Protein AF-0000000071174950 (afdb_homodimer)

Foldseek 3Di:
DPPPPPPPPPPPPPPPPPPPPPPPPCPVPVVVVQPQFHWDWDDQPDPVNVVVVVVCQVVVCVVVVHPDGDDDPGRDTDTDGDDDFDKDWDWDWDADPVRDIWIKIWIWTDDVSRDPDIDTDDIGIDPPRPD/DDPPPPPPPPPPPPPPPPPPPPPPPCPVVVVVVQPAFHWDWDDQPDPVNVVVVVVCQVVVCVVVVHPDGDDDPGRDTDTDGDDDFDKDWDWDWDADPVRAIWIKIWIWTDDVSRDPDIDTDDIGIDPPRPD

Secondary structure (DSSP, 8-state):
-----------------------------------TTSEEE--TT-HHHHHHHHHTHHHHHHHHT-SSPPEEEEEEEEEEEEEEEEEEEEEEEEE-TTS-EEEEEEEEEE-TTT-SS-EEEEEEE------/-----------------------------------TTSEEE--TT-HHHHHHHHHTHHHHHHHHT-SSPPEEEEEEEEEEEEEEEEEEEEEEEEE-TTS-EEEEEEEEEE-TTT-SS-EEEEEEE------

Organism: Bemisia tabaci (NCBI:txid7038)

InterPro domains:
  IPR000010 Cystatin domain [PF00031] (37-109)
  IPR000010 Cystatin domain [SM00043] (34-126)
  IPR000010 Cystatin domain [cd00042] (37-125)
  IPR018073 Proteinase inhibitor I25, cystatin, conserved site [PS00287] (80-93)
  IPR046350 Cystatin superfamily [SSF54403] (33-127)

Sequence (262 aa):
MFLAKTTIFALVVATVLVEGSPVNSDYAETTTQFLPGGLKPVDTNDARVQELAKFSLSELKSSLGTSENPQMVKVTKAYKQVVAGTMYHITYEVSIPNGAKKSCTVKVWEQPWISQVPKVTEVTCDDTPSSMFLAKTTIFALVVATVLVEGSPVNSDYAETTTQFLPGGLKPVDTNDARVQELAKFSLSELKSSLGTSENPQMVKVTKAYKQVVAGTMYHITYEVSIPNGAKKSCTVKVWEQPWISQVPKVTEVTCDDTPSS

Solvent-accessible surface area (backbone atoms only — not comparable to full-atom values): 15837 Å² total; per-residue (Å²): 138,83,81,76,78,78,78,77,77,80,79,80,76,76,77,76,76,75,73,73,67,75,77,72,71,70,70,64,71,74,67,70,73,63,52,83,52,36,75,37,80,43,65,49,79,35,69,66,54,46,51,51,55,60,62,43,31,59,59,48,14,63,72,72,64,50,93,56,68,45,41,80,72,45,60,75,41,31,30,39,22,49,42,61,38,40,35,35,42,38,28,30,36,29,35,37,93,89,66,51,74,41,49,31,37,37,32,37,38,36,34,73,94,74,37,86,69,66,40,78,78,45,78,48,66,61,79,72,71,81,125,140,84,80,75,79,80,78,81,80,79,80,78,78,78,77,78,77,75,74,73,67,75,75,72,72,71,71,64,72,74,66,71,74,62,50,83,55,37,75,37,81,44,63,50,77,36,69,65,54,47,50,52,54,60,63,43,30,60,60,50,14,63,73,72,64,49,94,58,68,47,40,81,73,46,60,76,42,31,28,39,22,49,43,61,40,40,36,34,42,38,29,28,35,28,34,38,95,88,66,50,73,39,49,33,39,38,32,38,40,36,33,73,93,72,38,85,67,66,40,79,78,46,78,48,65,60,80,72,72,80,125

pLDDT: mean 79.71, std 23.42, range [33.16, 98.75]

Nearest PDB structures (foldseek):
  5kux-assembly1_A  TM=7.031E-01  e=2.206E-04  synthetic construct
  6fk0-assembly1_B  TM=5.825E-01  e=1.488E-04  Homo sapiens
  3sva-assembly1_A  TM=6.414E-01  e=4.853E-04  Homo sapiens
  2oct-assembly1_A  TM=7.679E-01  e=2.098E-03  Homo sapiens
  3s67-assembly1_A-2  TM=6.172E-01  e=6.079E-04  Homo sapiens

Radius of gyration: 38.23 Å; Cα contacts (8 Å, |Δi|>4): 420; chains: 2; bounding box: 53×198×63 Å

Structure (mmCIF, N/CA/C/O backbone):
data_AF-0000000071174950-model_v1
#
loop_
_entity.id
_entity.type
_entity.pdbx_description
1 polymer 'Cystatin domain-containing protein'
#
loop_
_atom_site.group_PDB
_atom_site.id
_atom_site.type_symbol
_atom_site.label_atom_id
_atom_site.label_alt_id
_atom_site.label_comp_id
_atom_site.label_asym_id
_atom_site.label_entity_id
_atom_site.label_seq_id
_atom_site.pdbx_PDB_ins_code
_atom_site.Cartn_x
_atom_site.Cartn_y
_atom_site.Cartn_z
_atom_site.occupancy
_atom_site.B_iso_or_equiv
_atom_site.auth_seq_id
_atom_site.auth_comp_id
_atom_site.auth_asym_id
_atom_site.auth_atom_id
_atom_site.pdbx_PDB_model_num
ATOM 1 N N . MET A 1 1 ? -26.75 -100.938 26.406 1 33.16 1 MET A N 1
ATOM 2 C CA . MET A 1 1 ? -27.156 -100.25 25.203 1 33.16 1 MET A CA 1
ATOM 3 C C . MET A 1 1 ? -27.547 -98.812 25.516 1 33.16 1 MET A C 1
ATOM 5 O O . MET A 1 1 ? -28.688 -98.5 25.891 1 33.16 1 MET A O 1
ATOM 9 N N . PHE A 1 2 ? -26.672 -98 26.375 1 40.59 2 PHE A N 1
ATOM 10 C CA . PHE A 1 2 ? -26.766 -96.75 27.031 1 40.59 2 PHE A CA 1
ATOM 11 C C . PHE A 1 2 ? -26.953 -95.625 26 1 40.59 2 PHE A C 1
ATOM 13 O O . PHE A 1 2 ? -26.172 -95.5 25.047 1 40.59 2 PHE A O 1
ATOM 20 N N . LEU A 1 3 ? -28.234 -95.125 25.734 1 38.81 3 LEU A N 1
ATOM 21 C CA . LEU A 1 3 ? -28.797 -94.125 24.875 1 38.81 3 LEU A CA 1
ATOM 22 C C . LEU A 1 3 ? -28.172 -92.75 25.203 1 38.81 3 LEU A C 1
ATOM 24 O O . LEU A 1 3 ? -28.328 -92.25 26.312 1 38.81 3 LEU A O 1
ATOM 28 N N . ALA A 1 4 ? -26.906 -92.562 24.797 1 40.84 4 ALA A N 1
ATOM 29 C CA . ALA A 1 4 ? -26.172 -91.312 24.938 1 40.84 4 ALA A CA 1
ATOM 30 C C . ALA A 1 4 ? -26.906 -90.188 24.25 1 40.84 4 ALA A C 1
ATOM 32 O O . ALA A 1 4 ? -27.188 -90.25 23.047 1 40.84 4 ALA A O 1
ATOM 33 N N . LYS A 1 5 ? -27.984 -89.625 24.953 1 50.84 5 LYS A N 1
ATOM 34 C CA . LYS A 1 5 ? -28.688 -88.438 24.469 1 50.84 5 LYS A CA 1
ATOM 35 C C . LYS A 1 5 ? -27.719 -87.312 24.109 1 50.84 5 LYS A C 1
ATOM 37 O O . LYS A 1 5 ? -26.922 -86.875 24.953 1 50.84 5 LYS A O 1
ATOM 42 N N . THR A 1 6 ? -27.234 -87.25 22.828 1 44.16 6 THR A N 1
ATOM 43 C CA . THR A 1 6 ? -26.391 -86.188 22.25 1 44.16 6 THR A CA 1
ATOM 44 C C . THR A 1 6 ? -27.031 -84.812 22.375 1 44.16 6 THR A C 1
ATOM 46 O O . THR A 1 6 ? -28.125 -84.625 21.859 1 44.16 6 THR A O 1
ATOM 49 N N . THR A 1 7 ? -26.984 -84.188 23.578 1 44.81 7 THR A N 1
ATOM 50 C CA . THR A 1 7 ? -27.484 -82.812 23.766 1 44.81 7 THR A CA 1
ATOM 51 C C . THR A 1 7 ? -26.844 -81.875 22.781 1 44.81 7 THR A C 1
ATOM 53 O O . THR A 1 7 ? -25.609 -81.812 22.688 1 44.81 7 THR A O 1
ATOM 56 N N . ILE A 1 8 ? -27.453 -81.625 21.609 1 45.78 8 ILE A N 1
ATOM 57 C CA . ILE A 1 8 ? -27.094 -80.688 20.531 1 45.78 8 ILE A CA 1
ATOM 58 C C . ILE A 1 8 ? -27.016 -79.312 21.078 1 45.78 8 ILE A C 1
ATOM 60 O O . ILE A 1 8 ? -27.984 -78.812 21.656 1 45.78 8 ILE A O 1
ATOM 64 N N . PHE A 1 9 ? -25.828 -78.875 21.625 1 45.97 9 PHE A N 1
ATOM 65 C CA . PHE A 1 9 ? -25.609 -77.5 22.078 1 45.97 9 PHE A CA 1
ATOM 66 C C . PHE A 1 9 ? -25.75 -76.5 20.938 1 45.97 9 PHE A C 1
ATOM 68 O O . PHE A 1 9 ? -25.047 -76.625 19.922 1 45.97 9 PHE A O 1
ATOM 75 N N . ALA A 1 10 ? -27 -76 20.734 1 45.78 10 ALA A N 1
ATOM 76 C CA . ALA A 1 10 ? -27.328 -74.938 19.781 1 45.78 10 ALA A CA 1
ATOM 77 C C . ALA A 1 10 ? -26.453 -73.688 20.031 1 45.78 10 ALA A C 1
ATOM 79 O O . ALA A 1 10 ? -26.453 -73.125 21.141 1 45.78 10 ALA A O 1
ATOM 80 N N . LEU A 1 11 ? -25.266 -73.625 19.281 1 40.12 11 LEU A N 1
ATOM 81 C CA . LEU A 1 11 ? -24.359 -72.438 19.266 1 40.12 11 LEU A CA 1
ATOM 82 C C . LEU A 1 11 ? -25.094 -71.188 18.906 1 40.12 11 LEU A C 1
ATOM 84 O O . LEU A 1 11 ? -25.781 -71.125 17.875 1 40.12 11 LEU A O 1
ATOM 88 N N . VAL A 1 12 ? -25.359 -70.312 19.938 1 45.94 12 VAL A N 1
ATOM 89 C CA . VAL A 1 12 ? -25.938 -69 19.984 1 45.94 12 VAL A CA 1
ATOM 90 C C . VAL A 1 12 ? -25.078 -68 19.156 1 45.94 12 VAL A C 1
ATOM 92 O O . VAL A 1 12 ? -23.953 -67.688 19.531 1 45.94 12 VAL A O 1
ATOM 95 N N . VAL A 1 13 ? -24.969 -68.125 17.766 1 43.72 13 VAL A N 1
ATOM 96 C CA . VAL A 1 13 ? -24.203 -67.125 17.047 1 43.72 13 VAL A CA 1
ATOM 97 C C . VAL A 1 13 ? -24.859 -65.75 17.172 1 43.72 13 VAL A C 1
ATOM 99 O O . VAL A 1 13 ? -25.969 -65.562 16.656 1 43.72 13 VAL A O 1
ATOM 102 N N . ALA A 1 14 ? -24.703 -65.062 18.328 1 41.78 14 ALA A N 1
ATOM 103 C CA . ALA A 1 14 ? -25.172 -63.719 18.484 1 41.78 14 ALA A CA 1
ATOM 104 C C . ALA A 1 14 ? -24.609 -62.812 17.391 1 41.78 14 ALA A C 1
ATOM 106 O O . ALA A 1 14 ? -23.391 -62.688 17.234 1 41.78 14 ALA A O 1
ATOM 107 N N . THR A 1 15 ? -25.328 -62.688 16.203 1 44.81 15 THR A N 1
ATOM 108 C CA . THR A 1 15 ? -25.047 -61.719 15.164 1 44.81 15 THR A CA 1
ATOM 109 C C . THR A 1 15 ? -24.922 -60.312 15.758 1 44.81 15 THR A C 1
ATOM 111 O O . THR A 1 15 ? -25.859 -59.812 16.406 1 44.81 15 THR A O 1
ATOM 114 N N . VAL A 1 16 ? -23.734 -59.906 16.297 1 45.72 16 VAL A N 1
ATOM 115 C CA . VAL A 1 16 ? -23.453 -58.531 16.656 1 45.72 16 VAL A CA 1
ATOM 116 C C . VAL A 1 16 ? -23.75 -57.625 15.469 1 45.72 16 VAL A C 1
ATOM 118 O O . VAL A 1 16 ? -23.141 -57.75 14.406 1 45.72 16 VAL A O 1
ATOM 121 N N . LEU A 1 17 ? -25.047 -57.25 15.234 1 41.22 17 LEU A N 1
ATOM 122 C CA . LEU A 1 17 ? -25.359 -56.156 14.305 1 41.22 17 LEU A CA 1
ATOM 123 C C . LEU A 1 17 ? -24.516 -54.938 14.602 1 41.22 17 LEU A C 1
ATOM 125 O O . LEU A 1 17 ? -24.625 -54.344 15.68 1 41.22 17 LEU A O 1
ATOM 129 N N . VAL A 1 18 ? -23.25 -54.875 14.164 1 45.22 18 VAL A N 1
ATOM 130 C CA . VAL A 1 18 ? -22.516 -53.625 14.148 1 45.22 18 VAL A CA 1
ATOM 131 C C . VAL A 1 18 ? -23.312 -52.562 13.383 1 45.22 18 VAL A C 1
ATOM 133 O O . VAL A 1 18 ? -23.516 -52.688 12.172 1 45.22 18 VAL A O 1
ATOM 136 N N . GLU A 1 19 ? -24.391 -52 14 1 44.91 19 GLU A N 1
ATOM 137 C CA . GLU A 1 19 ? -24.953 -50.781 13.414 1 44.91 19 GLU A CA 1
ATOM 138 C C . GLU A 1 19 ? -23.859 -49.781 13.062 1 44.91 19 GLU A C 1
ATOM 140 O O . GLU A 1 19 ? -23.094 -49.344 13.93 1 44.91 19 GLU A O 1
ATOM 145 N N . GLY A 1 20 ? -23.203 -49.938 11.891 1 42.75 20 GLY A N 1
ATOM 146 C CA . GLY A 1 20 ? -22.438 -48.812 11.391 1 42.75 20 GLY A CA 1
ATOM 147 C C . GLY A 1 20 ? -23.203 -47.5 11.43 1 42.75 20 GLY A C 1
ATOM 148 O O . GLY A 1 20 ? -24.219 -47.344 10.766 1 42.75 20 GLY A O 1
ATOM 149 N N . SER A 1 21 ? -23.281 -46.875 12.602 1 46.38 21 SER A N 1
ATOM 150 C CA . SER A 1 21 ? -23.766 -45.5 12.555 1 46.38 21 SER A CA 1
ATOM 151 C C . SER A 1 21 ? -23.172 -44.75 11.367 1 46.38 21 SER A C 1
ATOM 153 O O . SER A 1 21 ? -21.984 -44.906 11.07 1 46.38 21 SER A O 1
ATOM 155 N N . PRO A 1 22 ? -24.031 -44.406 10.422 1 49.34 22 PRO A N 1
ATOM 156 C CA . PRO A 1 22 ? -23.453 -43.5 9.414 1 49.34 22 PRO A CA 1
ATOM 157 C C . PRO A 1 22 ? -22.594 -42.406 10.016 1 49.34 22 PRO A C 1
ATOM 159 O O . PRO A 1 22 ? -22.984 -41.812 11.023 1 49.34 22 PRO A O 1
ATOM 162 N N . VAL A 1 23 ? -21.281 -42.594 10.125 1 45.19 23 VAL A N 1
ATOM 163 C CA . VAL A 1 23 ? -20.438 -41.438 10.32 1 45.19 23 VAL A CA 1
ATOM 164 C C . VAL A 1 23 ? -20.922 -40.281 9.43 1 45.19 23 VAL A C 1
ATOM 166 O O . VAL A 1 23 ? -20.938 -40.406 8.203 1 45.19 23 VAL A O 1
ATOM 169 N N . ASN A 1 24 ? -22.078 -39.656 9.742 1 43.34 24 ASN A N 1
ATOM 170 C CA . ASN A 1 24 ? -22.266 -38.344 9.133 1 43.34 24 ASN A CA 1
ATOM 171 C C . ASN A 1 24 ? -20.969 -37.531 9.148 1 43.34 24 ASN A C 1
ATOM 173 O O . ASN A 1 24 ? -20.484 -37.156 10.211 1 43.34 24 ASN A O 1
ATOM 177 N N . SER A 1 25 ? -19.969 -37.938 8.43 1 38.44 25 SER A N 1
ATOM 178 C CA . SER A 1 25 ? -18.906 -36.969 8.219 1 38.44 25 SER A CA 1
ATOM 179 C C . SER A 1 25 ? -19.469 -35.562 7.906 1 38.44 25 SER A C 1
ATOM 181 O O . SER A 1 25 ? -20.031 -35.344 6.828 1 38.44 25 SER A O 1
ATOM 183 N N . ASP A 1 26 ? -20.141 -35.031 8.875 1 41 26 ASP A N 1
ATOM 184 C CA . ASP A 1 26 ? -20.266 -33.562 8.703 1 41 26 ASP A CA 1
ATOM 185 C C . ASP A 1 26 ? -18.969 -32.969 8.195 1 41 26 ASP A C 1
ATOM 187 O O . ASP A 1 26 ? -18.047 -32.719 8.977 1 41 26 ASP A O 1
ATOM 191 N N . TYR A 1 27 ? -18.391 -33.469 7.102 1 40.12 27 TYR A N 1
ATOM 192 C CA . TYR A 1 27 ? -17.453 -32.562 6.445 1 40.12 27 TYR A CA 1
ATOM 193 C C . TYR A 1 27 ? -17.922 -31.125 6.539 1 40.12 27 TYR A C 1
ATOM 195 O O . TYR A 1 27 ? -18.797 -30.703 5.773 1 40.12 27 TYR A O 1
ATOM 203 N N . ALA A 1 28 ? -18.141 -30.688 7.734 1 38.56 28 ALA A N 1
ATOM 204 C CA . ALA A 1 28 ? -18.297 -29.234 7.875 1 38.56 28 ALA A CA 1
ATOM 205 C C . ALA A 1 28 ? -17.359 -28.5 6.93 1 38.56 28 ALA A C 1
ATOM 207 O O . ALA A 1 28 ? -16.125 -28.672 6.992 1 38.56 28 ALA A O 1
ATOM 208 N N . GLU A 1 29 ? -17.688 -28.312 5.668 1 40.62 29 GLU A N 1
ATOM 209 C CA . GLU A 1 29 ? -16.984 -27.266 4.941 1 40.62 29 GLU A CA 1
ATOM 210 C C . GLU A 1 29 ? -16.609 -26.109 5.863 1 40.62 29 GLU A C 1
ATOM 212 O O . GLU A 1 29 ? -17.484 -25.484 6.465 1 40.62 29 GLU A O 1
ATOM 217 N N . THR A 1 30 ? -15.711 -26.266 6.797 1 39.94 30 THR A N 1
ATOM 218 C CA . THR A 1 30 ? -15.141 -25.078 7.438 1 39.94 30 THR A CA 1
ATOM 219 C C . THR A 1 30 ? -15.242 -23.875 6.52 1 39.94 30 THR A C 1
ATOM 221 O O . THR A 1 30 ? -14.57 -23.812 5.488 1 39.94 30 THR A O 1
ATOM 224 N N . THR A 1 31 ? -16.406 -23.438 6.121 1 42.69 31 THR A N 1
ATOM 225 C CA . THR A 1 31 ? -16.562 -22.125 5.512 1 42.69 31 THR A CA 1
ATOM 226 C C . THR A 1 31 ? -15.609 -21.109 6.152 1 42.69 31 THR A C 1
ATOM 228 O O . THR A 1 31 ? -15.789 -20.734 7.309 1 42.69 31 THR A O 1
ATOM 231 N N . THR A 1 32 ? -14.32 -21.406 6.184 1 47.97 32 THR A N 1
ATOM 232 C CA . THR A 1 32 ? -13.469 -20.297 6.617 1 47.97 32 THR A CA 1
ATOM 233 C C . THR A 1 32 ? -14.086 -18.953 6.258 1 47.97 32 THR A C 1
ATOM 235 O O . THR A 1 32 ? -14.312 -18.672 5.082 1 47.97 32 THR A O 1
ATOM 238 N N . GLN A 1 33 ? -15.07 -18.578 6.949 1 50.66 33 GLN A N 1
ATOM 239 C CA . GLN A 1 33 ? -15.688 -17.266 6.84 1 50.66 33 GLN A CA 1
ATOM 240 C C . GLN A 1 33 ? -14.641 -16.188 6.578 1 50.66 33 GLN A C 1
ATOM 242 O O . GLN A 1 33 ? -13.82 -15.891 7.441 1 50.66 33 GLN A O 1
ATOM 247 N N . PHE A 1 34 ? -14.195 -16.266 5.312 1 57.66 34 PHE A N 1
ATOM 248 C CA . PHE A 1 34 ? -13.25 -15.219 4.957 1 57.66 34 PHE A CA 1
ATOM 249 C C . PHE A 1 34 ? -13.859 -13.844 5.18 1 57.66 34 PHE A C 1
ATOM 251 O O . PHE A 1 34 ? -15.008 -13.602 4.809 1 57.66 34 PHE A O 1
ATOM 258 N N . LEU A 1 35 ? -13.531 -13.289 6.301 1 61.34 35 LEU A N 1
ATOM 259 C CA . LEU A 1 35 ? -13.93 -11.906 6.535 1 61.34 35 LEU A CA 1
ATOM 260 C C . LEU A 1 35 ? -13.773 -11.078 5.266 1 61.34 35 LEU A C 1
ATOM 262 O O . LEU A 1 35 ? -12.852 -11.305 4.477 1 61.34 35 LEU A O 1
ATOM 266 N N . PRO A 1 36 ? -14.836 -10.352 4.938 1 64.31 36 PRO A N 1
ATOM 267 C CA . PRO A 1 36 ? -14.641 -9.414 3.826 1 64.31 36 PRO A CA 1
ATOM 268 C C . PRO A 1 36 ? -13.328 -8.633 3.932 1 64.31 36 PRO A C 1
ATOM 270 O O . PRO A 1 36 ? -12.969 -8.18 5.02 1 64.31 36 PRO A O 1
ATOM 273 N N . GLY A 1 37 ? -12.508 -8.867 2.9 1 72.31 37 GLY A N 1
ATOM 274 C CA . GLY A 1 37 ? -11.219 -8.195 2.859 1 72.31 37 GLY A CA 1
ATOM 275 C C . GLY A 1 37 ? -10.062 -9.094 3.264 1 72.31 37 GLY A C 1
ATOM 276 O O . GLY A 1 37 ? -8.906 -8.68 3.23 1 72.31 37 GLY A O 1
ATOM 277 N N . GLY A 1 38 ? -10.492 -10.266 3.787 1 82.19 38 GLY A N 1
ATOM 278 C CA . GLY A 1 38 ? -9.43 -11.203 4.133 1 82.19 38 GLY A CA 1
ATOM 279 C C . GLY A 1 38 ? -8.797 -11.859 2.922 1 82.19 38 GLY A C 1
ATOM 280 O O . GLY A 1 38 ? -9.273 -11.688 1.797 1 82.19 38 GLY A O 1
ATOM 281 N N . LEU A 1 39 ? -7.668 -12.492 3.162 1 90.62 39 LEU A N 1
ATOM 282 C CA . LEU A 1 39 ? -6.973 -13.234 2.117 1 90.62 39 LEU A CA 1
ATOM 283 C C . LEU A 1 39 ? -7.719 -14.523 1.779 1 90.62 39 LEU A C 1
ATOM 285 O O . LEU A 1 39 ? -8.086 -15.289 2.676 1 90.62 39 LEU A O 1
ATOM 289 N N . LYS A 1 40 ? -8.055 -14.719 0.597 1 94.12 40 LYS A N 1
ATOM 290 C CA . LYS A 1 40 ? -8.664 -15.953 0.1 1 94.12 40 LYS A CA 1
ATOM 291 C C . LYS A 1 40 ? -7.727 -16.688 -0.852 1 94.12 40 LYS A C 1
ATOM 293 O O . LYS A 1 40 ? -7.277 -16.109 -1.849 1 94.12 40 LYS A O 1
ATOM 298 N N . PRO A 1 41 ? -7.453 -17.938 -0.586 1 96.38 41 PRO A N 1
ATOM 299 C CA . PRO A 1 41 ? -6.578 -18.688 -1.497 1 96.38 41 PRO A CA 1
ATOM 300 C C . PRO A 1 41 ? -7.168 -18.828 -2.898 1 96.38 41 PRO A C 1
ATOM 302 O O . PRO A 1 41 ? -8.383 -19 -3.047 1 96.38 41 PRO A O 1
ATOM 305 N N . VAL A 1 42 ? -6.324 -18.703 -3.848 1 97.31 42 VAL A N 1
ATOM 306 C CA . VAL A 1 42 ? -6.707 -18.906 -5.242 1 97.31 42 VAL A CA 1
ATOM 307 C C . VAL A 1 42 ? -5.762 -19.906 -5.895 1 97.31 42 VAL A C 1
ATOM 309 O O . VAL A 1 42 ? -4.613 -20.062 -5.469 1 97.31 42 VAL A O 1
ATOM 312 N N . ASP A 1 43 ? -6.305 -20.562 -6.844 1 98.25 43 ASP A N 1
ATOM 313 C CA . ASP A 1 43 ? -5.523 -21.578 -7.551 1 98.25 43 ASP A CA 1
ATOM 314 C C . ASP A 1 43 ? -4.289 -20.953 -8.203 1 98.25 43 ASP A C 1
ATOM 316 O O . ASP A 1 43 ? -4.391 -19.938 -8.898 1 98.25 43 ASP A O 1
ATOM 320 N N . THR A 1 44 ? -3.164 -21.578 -8.039 1 98.5 44 THR A N 1
ATOM 321 C CA . THR A 1 44 ? -1.903 -21.078 -8.586 1 98.5 44 THR A CA 1
ATOM 322 C C . THR A 1 44 ? -1.896 -21.188 -10.109 1 98.5 44 THR A C 1
ATOM 324 O O . THR A 1 44 ? -1.106 -20.516 -10.773 1 98.5 44 THR A O 1
ATOM 327 N N . ASN A 1 45 ? -2.77 -21.969 -10.625 1 97.88 45 ASN A N 1
ATOM 328 C CA . ASN A 1 45 ? -2.84 -22.156 -12.07 1 97.88 45 ASN A CA 1
ATOM 329 C C . ASN A 1 45 ? -3.934 -21.281 -12.695 1 97.88 45 ASN A C 1
ATOM 331 O O . ASN A 1 45 ? -4.18 -21.359 -13.898 1 97.88 45 ASN A O 1
ATOM 335 N N . ASP A 1 46 ? -4.547 -20.547 -11.867 1 98.06 46 ASP A N 1
ATOM 336 C CA . ASP A 1 46 ? -5.551 -19.625 -12.375 1 98.06 46 ASP A CA 1
ATOM 337 C C . ASP A 1 46 ? -4.953 -18.703 -13.438 1 98.06 46 ASP A C 1
ATOM 339 O O . ASP A 1 46 ? -3.844 -18.188 -13.273 1 98.06 46 ASP A O 1
ATOM 343 N N . ALA A 1 47 ? -5.727 -18.484 -14.531 1 98.25 47 ALA A N 1
ATOM 344 C CA . ALA A 1 47 ? -5.219 -17.734 -15.68 1 98.25 47 ALA A CA 1
ATOM 345 C C . ALA A 1 47 ? -4.816 -16.312 -15.281 1 98.25 47 ALA A C 1
ATOM 347 O O . ALA A 1 47 ? -3.777 -15.812 -15.711 1 98.25 47 ALA A O 1
ATOM 348 N N . ARG A 1 48 ? -5.605 -15.68 -14.5 1 98.06 48 ARG A N 1
ATOM 349 C CA . ARG A 1 48 ? -5.312 -14.305 -14.117 1 98.06 48 ARG A CA 1
ATOM 350 C C . ARG A 1 48 ? -4.094 -14.25 -13.203 1 98.06 48 ARG A C 1
ATOM 352 O O . ARG A 1 48 ? -3.258 -13.352 -13.328 1 98.06 48 ARG A O 1
ATOM 359 N N . VAL A 1 49 ? -3.998 -15.172 -12.281 1 98.62 49 VAL A N 1
ATOM 360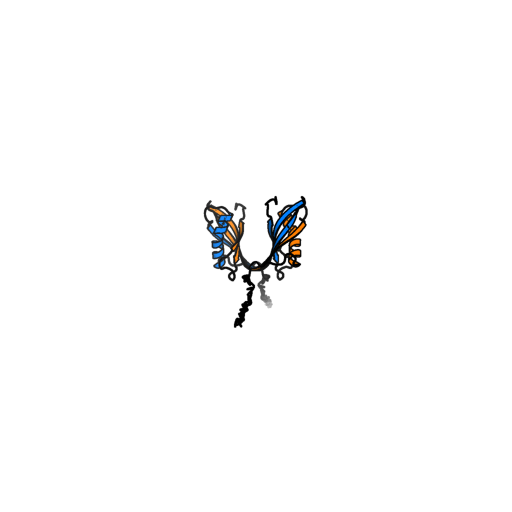 C CA . VAL A 1 49 ? -2.838 -15.266 -11.398 1 98.62 49 VAL A CA 1
ATOM 361 C C . VAL A 1 49 ? -1.566 -15.406 -12.234 1 98.62 49 VAL A C 1
ATOM 363 O O . VAL A 1 49 ? -0.578 -14.711 -12 1 98.62 49 VAL A O 1
ATOM 366 N N . GLN A 1 50 ? -1.641 -16.297 -13.211 1 98.69 50 GLN A N 1
ATOM 367 C CA . GLN A 1 50 ? -0.487 -16.516 -14.078 1 98.69 50 GLN A CA 1
ATOM 368 C C . GLN A 1 50 ? -0.132 -15.258 -14.852 1 98.69 50 GLN A C 1
ATOM 370 O O . GLN A 1 50 ? 1.044 -14.906 -14.977 1 98.69 50 GLN A O 1
ATOM 375 N N . GLU A 1 51 ? -1.123 -14.547 -15.352 1 98.38 51 GLU A N 1
ATOM 376 C CA . GLU A 1 51 ? -0.917 -13.297 -16.078 1 98.38 51 GLU A CA 1
ATOM 377 C C . GLU A 1 51 ? -0.265 -12.242 -15.195 1 98.38 51 GLU A C 1
ATOM 379 O O . GLU A 1 51 ? 0.692 -11.578 -15.609 1 98.38 51 GLU A O 1
ATOM 384 N N . LEU A 1 52 ? -0.769 -12.086 -14 1 98.56 52 LEU A N 1
ATOM 385 C CA . LEU A 1 52 ? -0.261 -11.078 -13.078 1 98.56 52 LEU A CA 1
ATOM 386 C C . LEU A 1 52 ? 1.151 -11.422 -12.625 1 98.56 52 LEU A C 1
ATOM 388 O O . LEU A 1 52 ? 1.98 -10.531 -12.43 1 98.56 52 LEU A O 1
ATOM 392 N N . ALA A 1 53 ? 1.414 -12.695 -12.422 1 98.62 53 ALA A N 1
ATOM 393 C CA . ALA A 1 53 ? 2.766 -13.141 -12.086 1 98.62 53 ALA A CA 1
ATOM 394 C C . ALA A 1 53 ? 3.762 -12.734 -13.164 1 98.62 53 ALA A C 1
ATOM 396 O O . ALA A 1 53 ? 4.801 -12.141 -12.867 1 98.62 53 ALA A O 1
ATOM 397 N N . LYS A 1 54 ? 3.395 -12.969 -14.375 1 98.12 54 LYS A N 1
ATOM 398 C CA . LYS A 1 54 ? 4.258 -12.609 -15.492 1 98.12 54 LYS A CA 1
ATOM 399 C C . LYS A 1 54 ? 4.441 -11.102 -15.594 1 98.12 54 LYS A C 1
ATOM 401 O O . LYS A 1 54 ? 5.551 -10.617 -15.812 1 98.12 54 LYS A O 1
ATOM 406 N N . PHE A 1 55 ? 3.369 -10.422 -15.422 1 98.19 55 PHE A N 1
ATOM 407 C CA . PHE A 1 55 ? 3.385 -8.961 -15.445 1 98.19 55 PHE A CA 1
ATOM 408 C C . PHE A 1 55 ? 4.363 -8.414 -14.422 1 98.19 55 PHE A C 1
ATOM 410 O O . PHE A 1 55 ? 5.031 -7.406 -14.664 1 98.19 55 PHE A O 1
ATOM 417 N N . SER A 1 56 ? 4.492 -8.977 -13.32 1 98.31 56 SER A N 1
ATOM 418 C CA . SER A 1 56 ? 5.246 -8.453 -12.188 1 98.31 56 SER A CA 1
ATOM 419 C C . SER A 1 56 ? 6.742 -8.695 -12.352 1 98.31 56 SER A C 1
ATOM 421 O O . SER A 1 56 ? 7.551 -8.156 -11.594 1 98.31 56 SER A O 1
ATOM 423 N N . LEU A 1 57 ? 7.137 -9.492 -13.359 1 97.75 57 LEU A N 1
ATOM 424 C CA . LEU A 1 57 ? 8.539 -9.875 -13.5 1 97.75 57 LEU A CA 1
ATOM 425 C C . LEU A 1 57 ? 9.406 -8.648 -13.781 1 97.75 57 LEU A C 1
ATOM 427 O O . LEU A 1 57 ? 10.57 -8.602 -13.375 1 97.75 57 LEU A O 1
ATOM 431 N N . SER A 1 58 ? 8.852 -7.652 -14.453 1 96 58 SER A N 1
ATOM 432 C CA . SER A 1 58 ? 9.602 -6.434 -14.727 1 96 58 SER A CA 1
ATOM 433 C C . SER A 1 58 ? 9.938 -5.688 -13.438 1 96 58 SER A C 1
ATOM 435 O O . SER A 1 58 ? 11.055 -5.191 -13.273 1 96 58 SER A O 1
ATOM 437 N N . GLU A 1 59 ? 8.906 -5.586 -12.594 1 97 59 GLU A N 1
ATOM 438 C CA . GLU A 1 59 ? 9.164 -4.949 -11.305 1 97 59 GLU A CA 1
ATOM 439 C C . GLU A 1 59 ? 10.164 -5.75 -10.484 1 97 59 GLU A C 1
ATOM 441 O O . GLU A 1 59 ? 10.977 -5.176 -9.75 1 97 59 GLU A O 1
ATOM 446 N N . LEU A 1 60 ? 10.094 -7.086 -10.617 1 96.81 60 LEU A N 1
ATOM 447 C CA . LEU A 1 60 ? 11.055 -7.938 -9.93 1 96.81 60 LEU A CA 1
ATOM 448 C C . LEU A 1 60 ? 12.469 -7.676 -10.43 1 96.81 60 LEU A C 1
ATOM 450 O O . LEU A 1 60 ? 13.406 -7.598 -9.633 1 96.81 60 LEU A O 1
ATOM 454 N N . LYS A 1 61 ? 12.625 -7.547 -11.672 1 96.44 61 LYS A N 1
ATOM 455 C CA . LYS A 1 61 ? 13.906 -7.207 -12.273 1 96.44 61 LYS A CA 1
ATOM 456 C C . LYS A 1 61 ? 14.484 -5.938 -11.648 1 96.44 61 LYS A C 1
ATOM 458 O O . LYS A 1 61 ? 15.664 -5.906 -11.273 1 96.44 61 LYS A O 1
ATOM 463 N N . SER A 1 62 ? 13.664 -4.934 -11.633 1 96.12 62 SER A N 1
ATOM 464 C CA . SER A 1 62 ? 14.094 -3.656 -11.078 1 96.12 62 SER A CA 1
ATOM 465 C C . SER A 1 62 ? 14.492 -3.795 -9.609 1 96.12 62 SER A C 1
ATOM 467 O O . SER A 1 62 ? 15.477 -3.207 -9.172 1 96.12 62 SER A O 1
ATOM 469 N N . SER A 1 63 ? 13.773 -4.578 -8.914 1 94.88 63 SER A N 1
ATOM 470 C CA . SER A 1 63 ? 14.016 -4.75 -7.484 1 94.88 63 SER A CA 1
ATOM 471 C C . SER A 1 63 ? 15.297 -5.531 -7.234 1 94.88 63 SER A C 1
ATOM 473 O O . SER A 1 63 ? 16.047 -5.227 -6.301 1 94.88 63 SER A O 1
ATOM 475 N N . LEU A 1 64 ? 15.562 -6.52 -8.047 1 91.69 64 LEU A N 1
ATOM 476 C CA . LEU A 1 64 ? 16.75 -7.355 -7.895 1 91.69 64 LEU A CA 1
ATOM 477 C C . LEU A 1 64 ? 17.969 -6.699 -8.547 1 91.69 64 LEU A C 1
ATOM 479 O O . LEU A 1 64 ? 19.109 -7.047 -8.234 1 91.69 64 LEU A O 1
ATOM 483 N N . GLY A 1 65 ? 17.672 -5.805 -9.422 1 92.5 65 GLY A N 1
ATOM 484 C CA . GLY A 1 65 ? 18.75 -5.141 -10.133 1 92.5 65 GLY A CA 1
ATOM 485 C C . GLY A 1 65 ? 19.422 -6.023 -11.172 1 92.5 65 GLY A C 1
ATOM 486 O O . GLY A 1 65 ? 20.625 -5.945 -11.383 1 92.5 65 GLY A O 1
ATOM 487 N N . THR A 1 66 ? 18.656 -6.855 -11.734 1 90.81 66 THR A N 1
ATOM 488 C CA . THR A 1 66 ? 19.203 -7.734 -12.758 1 90.81 66 THR A CA 1
ATOM 489 C C . THR A 1 66 ? 19.125 -7.082 -14.141 1 90.81 66 THR A C 1
ATOM 491 O O . THR A 1 66 ? 18.328 -6.16 -14.344 1 90.81 66 THR A O 1
ATOM 494 N N . SER A 1 67 ? 19.984 -7.5 -15.016 1 89.12 67 SER A N 1
ATOM 495 C CA . SER A 1 67 ? 20.016 -6.957 -16.375 1 89.12 67 SER A CA 1
ATOM 496 C C . SER A 1 67 ? 18.859 -7.488 -17.203 1 89.12 67 SER A C 1
ATOM 498 O O . SER A 1 67 ? 18.328 -6.781 -18.062 1 89.12 67 SER A O 1
ATOM 500 N N . GLU A 1 68 ? 18.531 -8.711 -17 1 92.25 68 GLU A N 1
ATOM 501 C CA . GLU A 1 68 ? 17.406 -9.352 -17.703 1 92.25 68 GLU A CA 1
ATOM 502 C C . GLU A 1 68 ? 16.297 -9.727 -16.734 1 92.25 68 GLU A C 1
ATOM 504 O O . GLU A 1 68 ? 16.516 -9.805 -15.523 1 92.25 68 GLU A O 1
ATOM 509 N N . ASN A 1 69 ? 15.141 -9.906 -17.344 1 93.12 69 ASN A N 1
ATOM 510 C CA . ASN A 1 69 ? 14.039 -10.367 -16.516 1 93.12 69 ASN A CA 1
ATOM 511 C C . ASN A 1 69 ? 14.305 -11.75 -15.93 1 93.12 69 ASN A C 1
ATOM 513 O O . ASN A 1 69 ? 14.766 -12.648 -16.641 1 93.12 69 ASN A O 1
ATOM 517 N N . PRO A 1 70 ? 14.086 -11.898 -14.625 1 95.88 70 PRO A N 1
ATOM 518 C CA . PRO A 1 70 ? 14.023 -13.266 -14.109 1 95.88 70 PRO A CA 1
ATOM 519 C C . PRO A 1 70 ? 12.969 -14.117 -14.805 1 95.88 70 PRO A C 1
ATOM 521 O O . PRO A 1 70 ? 12.016 -13.578 -15.375 1 95.88 70 PRO A O 1
ATOM 524 N N . GLN A 1 71 ? 13.188 -15.391 -14.789 1 95.88 71 GLN A N 1
ATOM 525 C CA . GLN A 1 71 ? 12.234 -16.312 -15.398 1 95.88 71 GLN A CA 1
ATOM 526 C C . GLN A 1 71 ? 11.367 -16.984 -14.344 1 95.88 71 GLN A C 1
ATOM 528 O O . GLN A 1 71 ? 11.883 -17.484 -13.336 1 95.88 71 GLN A O 1
ATOM 533 N N . MET A 1 72 ? 10.117 -16.938 -14.633 1 97.31 72 MET A N 1
ATOM 534 C CA . MET A 1 72 ? 9.195 -17.594 -13.695 1 97.31 72 MET A CA 1
ATOM 535 C C . MET A 1 72 ? 9.281 -19.109 -13.82 1 97.31 72 MET A C 1
ATOM 537 O O . MET A 1 72 ? 9.117 -19.656 -14.906 1 97.31 72 MET A O 1
ATOM 541 N N . VAL A 1 73 ? 9.547 -19.797 -12.789 1 97.38 73 VAL A N 1
ATOM 542 C CA . VAL A 1 73 ? 9.555 -21.25 -12.75 1 97.38 73 VAL A CA 1
ATOM 543 C C . VAL A 1 73 ? 8.148 -21.766 -12.453 1 97.38 73 VAL A C 1
ATOM 545 O O . VAL A 1 73 ? 7.598 -22.562 -13.211 1 97.38 73 VAL A O 1
ATOM 548 N N . LYS A 1 74 ? 7.562 -21.312 -11.312 1 98.12 74 LYS A N 1
ATOM 549 C CA . LYS A 1 74 ? 6.199 -21.688 -10.953 1 98.12 74 LYS A CA 1
ATOM 550 C C . LYS A 1 74 ? 5.645 -20.766 -9.867 1 98.12 74 LYS A C 1
ATOM 552 O O . LYS A 1 74 ? 6.398 -20.234 -9.055 1 98.12 74 LYS A O 1
ATOM 557 N N . VAL A 1 75 ? 4.312 -20.656 -9.906 1 98.75 75 VAL A N 1
ATOM 558 C CA . VAL A 1 75 ? 3.621 -20.016 -8.789 1 98.75 75 VAL A CA 1
ATOM 559 C C . VAL A 1 75 ? 3.369 -21.047 -7.688 1 98.75 75 VAL A C 1
ATOM 561 O O . VAL A 1 75 ? 2.846 -22.125 -7.949 1 98.75 75 VAL A O 1
ATOM 564 N N . THR A 1 76 ? 3.768 -20.688 -6.492 1 98.5 76 THR A N 1
ATOM 565 C CA . THR A 1 76 ? 3.652 -21.672 -5.41 1 98.5 76 THR A CA 1
ATOM 566 C C . THR A 1 76 ? 2.473 -21.328 -4.504 1 98.5 76 THR A C 1
ATOM 568 O O . THR A 1 76 ? 1.902 -22.219 -3.863 1 98.5 76 THR A O 1
ATOM 571 N N . LYS A 1 77 ? 2.145 -20.109 -4.359 1 98.44 77 LYS A N 1
ATOM 572 C CA . LYS A 1 77 ? 1.019 -19.656 -3.551 1 98.44 77 LYS A CA 1
ATOM 573 C C . LYS A 1 77 ? 0.365 -18.422 -4.172 1 98.44 77 LYS A C 1
ATOM 575 O O . LYS A 1 77 ? 1.045 -17.594 -4.766 1 98.44 77 LYS A O 1
ATOM 580 N N . ALA A 1 78 ? -0.927 -18.344 -4.016 1 98.62 78 ALA A N 1
ATOM 581 C CA . ALA A 1 78 ? -1.651 -17.156 -4.469 1 98.62 78 ALA A CA 1
ATOM 582 C C . ALA A 1 78 ? -2.877 -16.891 -3.596 1 98.62 78 ALA A C 1
ATOM 584 O O . ALA A 1 78 ? -3.605 -17.828 -3.246 1 98.62 78 ALA A O 1
ATOM 585 N N . TYR A 1 79 ? -3.088 -15.633 -3.256 1 97.81 79 TYR A N 1
ATOM 586 C CA . TYR A 1 79 ? -4.258 -15.18 -2.508 1 97.81 79 TYR A CA 1
ATOM 587 C C . TYR A 1 79 ? -4.883 -13.953 -3.158 1 97.81 79 TYR A C 1
ATOM 589 O O . TYR A 1 79 ? -4.18 -13.125 -3.738 1 97.81 79 TYR A O 1
ATOM 597 N N . LYS A 1 80 ? -6.121 -13.906 -3.076 1 96.5 80 LYS A N 1
ATOM 598 C CA . LYS A 1 80 ? -6.887 -12.734 -3.494 1 96.5 80 LYS A CA 1
ATOM 599 C C . LYS A 1 80 ? -7.484 -12.008 -2.291 1 96.5 80 LYS A C 1
ATOM 601 O O . LYS A 1 80 ? -7.973 -12.648 -1.357 1 96.5 80 LYS A O 1
ATOM 606 N N . GLN A 1 81 ? -7.516 -10.656 -2.377 1 93.75 81 GLN A N 1
ATOM 607 C CA . GLN A 1 81 ? -8 -9.828 -1.281 1 93.75 81 GLN A CA 1
ATOM 608 C C . GLN A 1 81 ? -8.758 -8.609 -1.809 1 93.75 81 GLN A C 1
ATOM 610 O O . GLN A 1 81 ? -8.234 -7.855 -2.633 1 93.75 81 GLN A O 1
ATOM 615 N N . VAL A 1 82 ? -9.922 -8.547 -1.334 1 92.06 82 VAL A N 1
ATOM 616 C CA . VAL A 1 82 ? -10.641 -7.316 -1.651 1 92.06 82 VAL A CA 1
ATOM 617 C C . VAL A 1 82 ? -10.133 -6.172 -0.776 1 92.06 82 VAL A C 1
ATOM 619 O O . VAL A 1 82 ? -10.164 -6.262 0.453 1 92.06 82 VAL A O 1
ATOM 622 N N . VAL A 1 83 ? -9.641 -5.207 -1.443 1 90.88 83 VAL A N 1
ATOM 623 C CA . VAL A 1 83 ? -9.133 -4.023 -0.756 1 90.88 83 VAL A CA 1
ATOM 624 C C . VAL A 1 83 ? -10.125 -2.873 -0.8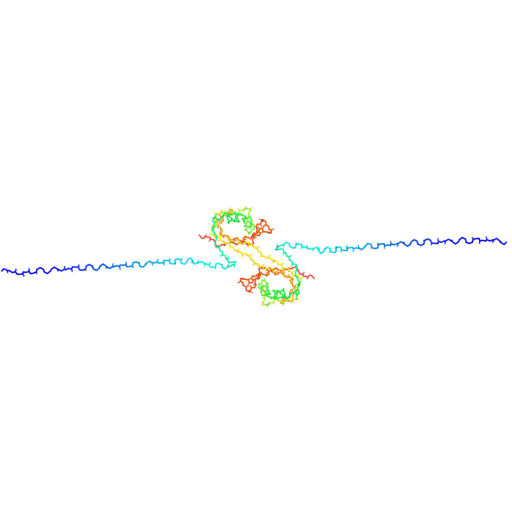99 1 90.88 83 VAL A C 1
ATOM 626 O O . VAL A 1 83 ? -10.5 -2.506 -2.014 1 90.88 83 VAL A O 1
ATOM 629 N N . ALA A 1 84 ? -10.617 -2.369 0.25 1 91.25 84 ALA A N 1
ATOM 630 C CA . ALA A 1 84 ? -11.539 -1.238 0.303 1 91.25 84 ALA A CA 1
ATOM 631 C C . ALA A 1 84 ? -11.281 -0.377 1.536 1 91.25 84 ALA A C 1
ATOM 633 O O . ALA A 1 84 ? -10.805 -0.873 2.559 1 91.25 84 ALA A O 1
ATOM 634 N N . GLY A 1 85 ? -11.695 0.872 1.391 1 93.56 85 GLY A N 1
ATOM 635 C CA . GLY A 1 85 ? -11.539 1.785 2.512 1 93.56 85 GLY A CA 1
ATOM 636 C C . GLY A 1 85 ? -11.25 3.211 2.084 1 93.56 85 GLY A C 1
ATOM 637 O O . GLY A 1 85 ? -11.594 3.613 0.973 1 93.56 85 GLY A O 1
ATOM 638 N N . THR A 1 86 ? -10.727 3.877 3.059 1 95.62 86 THR A N 1
ATOM 639 C CA . THR A 1 86 ? -10.359 5.266 2.818 1 95.62 86 THR A CA 1
ATOM 640 C C . THR A 1 86 ? -8.898 5.512 3.211 1 95.62 86 THR A C 1
ATOM 642 O O . THR A 1 86 ? -8.469 5.125 4.301 1 95.62 86 THR A O 1
ATOM 645 N N . MET A 1 87 ? -8.18 6.078 2.271 1 96.94 87 MET A N 1
ATOM 646 C CA . MET A 1 87 ? -6.797 6.477 2.52 1 96.94 87 MET A CA 1
ATOM 647 C C . MET A 1 87 ? -6.695 7.984 2.73 1 96.94 87 MET A C 1
ATOM 649 O O . MET A 1 87 ? -7.223 8.766 1.938 1 96.94 87 MET A O 1
ATOM 653 N N . TYR A 1 88 ? -5.988 8.344 3.797 1 98.31 88 TYR A N 1
ATOM 654 C CA . TYR A 1 88 ? -5.656 9.742 4.031 1 98.31 88 TYR A CA 1
ATOM 655 C C . TYR A 1 88 ? -4.176 10 3.797 1 98.31 88 TYR A C 1
ATOM 657 O O . TYR A 1 88 ? -3.322 9.297 4.348 1 98.31 88 TYR A O 1
ATOM 665 N N . HIS A 1 89 ? -3.918 10.914 2.992 1 98.5 89 HIS A N 1
ATOM 666 C CA . HIS A 1 89 ? -2.578 11.461 2.811 1 98.5 89 HIS A CA 1
ATOM 667 C C . HIS A 1 89 ? -2.389 12.742 3.615 1 98.5 89 HIS A C 1
ATOM 669 O O . HIS A 1 89 ? -3.004 13.766 3.311 1 98.5 89 HIS A O 1
ATOM 675 N N . ILE A 1 90 ? -1.579 12.695 4.551 1 98.75 90 ILE A N 1
ATOM 676 C CA . ILE A 1 90 ? -1.444 13.828 5.457 1 98.75 90 ILE A CA 1
ATOM 677 C C . ILE A 1 90 ? 0.006 14.305 5.477 1 98.75 90 ILE A C 1
ATOM 679 O O . ILE A 1 90 ? 0.917 13.531 5.773 1 98.75 90 ILE A O 1
ATOM 683 N N . THR A 1 91 ? 0.205 15.531 5.102 1 98.69 91 THR A N 1
ATOM 684 C CA . THR A 1 91 ? 1.497 16.188 5.262 1 98.69 91 THR A CA 1
ATOM 685 C C . THR A 1 91 ? 1.479 17.125 6.461 1 98.69 91 THR A C 1
ATOM 687 O O . THR A 1 91 ? 0.58 17.969 6.59 1 98.69 91 THR A O 1
ATOM 690 N N . TYR A 1 92 ? 2.449 16.906 7.258 1 98.25 92 TYR A N 1
ATOM 691 C CA . TYR A 1 92 ? 2.504 17.766 8.438 1 98.25 92 TYR A CA 1
ATOM 692 C C . TYR A 1 92 ? 3.936 18.188 8.742 1 98.25 92 TYR A C 1
ATOM 694 O O . TYR A 1 92 ? 4.887 17.547 8.281 1 98.25 92 TYR A O 1
ATOM 702 N N . GLU A 1 93 ? 4.016 19.328 9.391 1 97.38 93 GLU A N 1
ATOM 703 C CA . GLU A 1 93 ? 5.254 19.766 10.016 1 97.38 93 GLU A CA 1
ATOM 704 C C . GLU A 1 93 ? 5.371 19.25 11.445 1 97.38 93 GLU A C 1
ATOM 706 O O . GLU A 1 93 ? 4.43 19.359 12.234 1 97.38 93 GLU A O 1
ATOM 711 N N . VAL A 1 94 ? 6.527 18.688 11.672 1 96.81 94 VAL A N 1
ATOM 712 C CA . VAL A 1 94 ? 6.738 18.156 13.016 1 96.81 94 VAL A CA 1
ATOM 713 C C . VAL A 1 94 ? 8.031 18.719 13.602 1 96.81 94 VAL A C 1
ATOM 715 O O . VAL A 1 94 ? 8.938 19.109 12.859 1 96.81 94 VAL A O 1
ATOM 718 N N . SER A 1 95 ? 8.023 18.797 14.906 1 95 95 SER A N 1
ATOM 719 C CA . SER A 1 95 ? 9.242 19.094 15.648 1 95 95 SER A CA 1
ATOM 720 C C . SER A 1 95 ? 9.836 17.828 16.266 1 95 95 SER A C 1
ATOM 722 O O . SER A 1 95 ? 9.125 17.062 16.922 1 95 95 SER A O 1
ATOM 724 N N . ILE A 1 96 ? 11.102 17.578 15.977 1 92 96 ILE A N 1
ATOM 725 C CA . ILE A 1 96 ? 11.742 16.375 16.516 1 92 96 ILE A CA 1
ATOM 726 C C . ILE A 1 96 ? 12.5 16.719 17.797 1 92 96 ILE A C 1
ATOM 728 O O . ILE A 1 96 ? 12.719 17.891 18.094 1 92 96 ILE A O 1
ATOM 732 N N . PRO A 1 97 ? 12.836 15.742 18.578 1 89.38 97 PRO A N 1
ATOM 733 C CA . PRO A 1 97 ? 13.406 15.977 19.906 1 89.38 97 PRO A CA 1
ATOM 734 C C . PRO A 1 97 ? 14.625 16.891 19.875 1 89.38 97 PRO A C 1
ATOM 736 O O . PRO A 1 97 ? 14.898 17.609 20.859 1 89.38 97 PRO A O 1
ATOM 739 N N . ASN A 1 98 ? 15.383 17 18.828 1 86.06 98 ASN A N 1
ATOM 740 C CA . ASN A 1 98 ? 16.516 17.922 18.781 1 86.06 98 ASN A CA 1
ATOM 741 C C . ASN A 1 98 ? 16.078 19.344 18.438 1 86.06 98 ASN A C 1
ATOM 743 O O . ASN A 1 98 ? 16.922 20.25 18.312 1 86.06 98 ASN A O 1
ATOM 747 N N . GLY A 1 99 ? 14.781 19.5 18.328 1 87.19 99 GLY A N 1
ATOM 748 C CA . GLY A 1 99 ? 14.211 20.812 18.094 1 87.19 99 GLY A CA 1
ATOM 749 C C . GLY A 1 99 ? 14.047 21.156 16.625 1 87.19 99 GLY A C 1
ATOM 750 O O . GLY A 1 99 ? 13.422 22.156 16.281 1 87.19 99 GLY A O 1
ATOM 751 N N . ALA A 1 100 ? 14.609 20.391 15.742 1 89.5 100 ALA A N 1
ATOM 752 C CA . ALA A 1 100 ? 14.492 20.672 14.312 1 89.5 100 ALA A CA 1
ATOM 753 C C . ALA A 1 100 ? 13.086 20.375 13.805 1 89.5 100 ALA A C 1
ATOM 755 O O . ALA A 1 100 ? 12.375 19.531 14.383 1 89.5 100 ALA A O 1
ATOM 756 N N . LYS A 1 101 ? 12.695 21.172 12.781 1 94 101 LYS A N 1
ATOM 757 C CA . LYS A 1 101 ? 11.414 20.938 12.141 1 94 101 LYS A CA 1
ATOM 758 C C . LYS A 1 101 ? 11.586 20.156 10.836 1 94 101 LYS A C 1
ATOM 760 O O . LYS A 1 101 ? 12.547 20.375 10.102 1 94 101 LYS A O 1
ATOM 765 N N . LYS A 1 102 ? 10.648 19.266 10.609 1 94.75 102 LYS A N 1
ATOM 766 C CA . LYS A 1 102 ? 10.641 18.469 9.383 1 94.75 102 LYS A CA 1
ATOM 767 C C . LYS A 1 102 ? 9.242 18.406 8.781 1 94.75 102 LYS A C 1
ATOM 769 O O . LYS A 1 102 ? 8.242 18.438 9.508 1 94.75 102 LYS A O 1
ATOM 774 N N . SER A 1 103 ? 9.219 18.406 7.484 1 97.38 103 SER A N 1
ATOM 775 C CA . SER A 1 103 ? 7.977 18.125 6.773 1 97.38 103 SER A CA 1
ATOM 776 C C . SER A 1 103 ? 7.871 16.656 6.387 1 97.38 103 SER A C 1
ATOM 778 O O . SER A 1 103 ? 8.742 16.125 5.691 1 97.38 103 SER A O 1
ATOM 780 N N . CYS A 1 104 ? 6.84 16.047 6.867 1 97.94 104 CYS A N 1
ATOM 781 C CA . CYS A 1 104 ? 6.664 14.609 6.621 1 97.94 104 CYS A CA 1
ATOM 782 C C . CYS A 1 104 ? 5.262 14.312 6.105 1 97.94 104 CYS A C 1
ATOM 784 O O . CYS A 1 104 ? 4.312 15.031 6.426 1 97.94 104 CYS A O 1
ATOM 786 N N . THR A 1 105 ? 5.145 13.336 5.309 1 98.5 105 THR A N 1
ATOM 787 C CA . THR A 1 105 ? 3.875 12.836 4.793 1 98.5 105 THR A CA 1
ATOM 788 C C . THR A 1 105 ? 3.623 11.406 5.27 1 98.5 105 THR A C 1
ATOM 790 O O . THR A 1 105 ? 4.52 10.562 5.219 1 98.5 105 THR A O 1
ATOM 793 N N . VAL A 1 106 ? 2.432 11.164 5.777 1 98.5 106 VAL A N 1
ATOM 794 C CA . VAL A 1 106 ? 2.002 9.812 6.133 1 98.5 106 VAL A CA 1
ATOM 795 C C . VAL A 1 106 ? 0.74 9.453 5.355 1 98.5 106 VAL A C 1
ATOM 797 O O . VAL A 1 106 ? -0.079 10.32 5.047 1 98.5 106 VAL A O 1
ATOM 800 N N . LYS A 1 107 ? 0.586 8.195 5.02 1 98.38 107 LYS A N 1
ATOM 801 C CA . LYS A 1 107 ? -0.656 7.633 4.496 1 98.38 107 LYS A CA 1
ATOM 802 C C . LYS A 1 107 ? -1.308 6.703 5.516 1 98.38 107 LYS A C 1
ATOM 804 O O . LYS A 1 107 ? -0.667 5.773 6.016 1 98.38 107 LYS A O 1
ATOM 809 N N . VAL A 1 108 ? -2.52 7.035 5.812 1 98.5 108 VAL A N 1
ATOM 810 C CA . VAL A 1 108 ? -3.262 6.281 6.816 1 98.5 108 VAL A CA 1
ATOM 811 C C . VAL A 1 108 ? -4.504 5.652 6.18 1 98.5 108 VAL A C 1
ATOM 813 O O . VAL A 1 108 ? -5.332 6.359 5.602 1 98.5 108 VAL A O 1
ATOM 816 N N . TRP A 1 109 ? -4.637 4.359 6.328 1 96.88 109 TRP A N 1
ATOM 817 C CA . TRP A 1 109 ? -5.703 3.578 5.707 1 96.88 109 TRP A CA 1
ATOM 818 C C . TRP A 1 109 ? -6.73 3.139 6.742 1 96.88 109 TRP A C 1
ATOM 820 O O . TRP A 1 109 ? -6.375 2.596 7.789 1 96.88 109 TRP A O 1
ATOM 830 N N . GLU A 1 110 ? -8.023 3.371 6.402 1 96.44 110 GLU A N 1
ATOM 831 C CA . GLU A 1 110 ? -9.133 2.979 7.27 1 96.44 110 GLU A CA 1
ATOM 832 C C . GLU A 1 110 ? -10.102 2.049 6.543 1 96.44 110 GLU A C 1
ATOM 834 O O . GLU A 1 110 ? -10.484 2.316 5.402 1 96.44 110 GLU A O 1
ATOM 839 N N . GLN A 1 111 ? -10.406 1.029 7.281 1 93.19 111 GLN A N 1
ATOM 840 C CA . GLN A 1 111 ? -11.461 0.107 6.879 1 93.19 111 GLN A CA 1
ATOM 841 C C . GLN A 1 111 ? -12.406 -0.191 8.047 1 93.19 111 GLN A C 1
ATOM 843 O O . GLN A 1 111 ? -12.32 -1.258 8.656 1 93.19 111 GLN A O 1
ATOM 848 N N . PRO A 1 112 ? -13.32 0.684 8.297 1 90.69 112 PRO A N 1
ATOM 849 C CA . PRO A 1 112 ? -14.133 0.579 9.516 1 90.69 112 PRO A CA 1
ATOM 850 C C . PRO A 1 112 ? -14.961 -0.703 9.562 1 90.69 112 PRO A C 1
ATOM 852 O O . PRO A 1 112 ? -15.336 -1.161 10.641 1 90.69 112 PRO A O 1
ATOM 855 N N . TRP A 1 113 ? -15.297 -1.29 8.438 1 86.75 113 TRP A N 1
ATOM 856 C CA . TRP A 1 113 ? -16.078 -2.521 8.391 1 86.75 113 TRP A CA 1
ATOM 857 C C . TRP A 1 113 ? -15.203 -3.734 8.688 1 86.75 113 TRP A C 1
ATOM 859 O O . TRP A 1 113 ? -15.711 -4.828 8.945 1 86.75 113 TRP A O 1
ATOM 869 N N . ILE A 1 114 ? -13.93 -3.529 8.68 1 84.88 114 ILE A N 1
ATOM 870 C CA . ILE A 1 114 ? -12.992 -4.609 8.984 1 84.88 114 ILE A CA 1
ATOM 871 C C . ILE A 1 114 ? -12.391 -4.398 10.367 1 84.88 114 ILE A C 1
ATOM 873 O O . ILE A 1 114 ? -12.359 -5.32 11.188 1 84.88 114 ILE A O 1
ATOM 877 N N . SER A 1 115 ? -11.891 -3.242 10.648 1 88.94 115 SER A N 1
ATOM 878 C CA . SER A 1 115 ? -11.211 -2.887 11.891 1 88.94 115 SER A CA 1
ATOM 879 C C . SER A 1 115 ? -11.477 -1.434 12.266 1 88.94 115 SER A C 1
ATOM 881 O O . SER A 1 115 ? -11.547 -0.562 11.398 1 88.94 115 SER A O 1
ATOM 883 N N . GLN A 1 116 ? -11.453 -1.218 13.516 1 92.56 116 GLN A N 1
ATOM 884 C CA . GLN A 1 116 ? -11.641 0.147 14 1 92.56 116 GLN A CA 1
ATOM 885 C C . GLN A 1 116 ? -10.305 0.886 14.086 1 92.56 116 GLN A C 1
ATOM 887 O O . GLN A 1 116 ? -10.281 2.107 14.25 1 92.56 116 GLN A O 1
ATOM 892 N N . VAL A 1 117 ? -9.266 0.134 13.984 1 95 117 VAL A N 1
ATOM 893 C CA . VAL A 1 117 ? -7.949 0.752 14.109 1 95 117 VAL A CA 1
ATOM 894 C C . VAL A 1 117 ? -7.387 1.062 12.719 1 95 117 VAL A C 1
ATOM 896 O O . VAL A 1 117 ? -7.184 0.156 11.914 1 95 117 VAL A O 1
ATOM 899 N N . PRO A 1 118 ? -7.098 2.357 12.445 1 97.25 118 PRO A N 1
ATOM 900 C CA . PRO A 1 118 ? -6.453 2.684 11.164 1 97.25 118 PRO A CA 1
ATOM 901 C C . PRO A 1 118 ? -5.043 2.111 11.055 1 97.25 118 PRO A C 1
ATOM 903 O O . PRO A 1 118 ? -4.469 1.676 12.055 1 97.25 118 PRO A O 1
ATOM 906 N N . LYS A 1 119 ? -4.562 2.064 9.875 1 96.12 119 LYS A N 1
ATOM 907 C CA . LYS A 1 119 ? -3.219 1.552 9.625 1 96.12 119 LYS A CA 1
ATOM 908 C C . LYS A 1 119 ? -2.367 2.582 8.883 1 96.12 119 LYS A C 1
ATOM 910 O O . LYS A 1 119 ? -2.766 3.084 7.832 1 96.12 119 LYS A O 1
ATOM 915 N N . VAL A 1 120 ? -1.191 2.9 9.461 1 97.81 120 VAL A N 1
ATOM 916 C CA . VAL A 1 120 ? -0.223 3.715 8.734 1 97.81 120 VAL A CA 1
ATOM 917 C C . VAL A 1 120 ? 0.501 2.857 7.703 1 97.81 120 VAL A C 1
ATOM 919 O O . VAL A 1 120 ? 1.166 1.879 8.055 1 97.81 120 VAL A O 1
ATOM 922 N N . THR A 1 121 ? 0.388 3.225 6.438 1 95.19 121 THR A N 1
ATOM 923 C CA . THR A 1 121 ? 0.913 2.371 5.375 1 95.19 121 THR A CA 1
ATOM 924 C C . THR A 1 121 ? 2.211 2.945 4.812 1 95.19 121 THR A C 1
ATOM 926 O O . THR A 1 121 ? 3.008 2.219 4.215 1 95.19 121 THR A O 1
ATOM 929 N N . GLU A 1 122 ? 2.438 4.203 4.941 1 96.31 122 GLU A N 1
ATOM 930 C CA . GLU A 1 122 ? 3.639 4.848 4.418 1 96.31 122 GLU A CA 1
ATOM 931 C C . GLU A 1 122 ? 4.031 6.055 5.262 1 96.31 122 GLU A C 1
ATOM 933 O O . GLU A 1 122 ? 3.168 6.785 5.754 1 96.31 122 GLU A O 1
ATOM 938 N N . VAL A 1 123 ? 5.289 6.258 5.465 1 97.12 123 VAL A N 1
ATOM 939 C CA . VAL A 1 123 ? 5.867 7.438 6.098 1 97.12 123 VAL A CA 1
ATOM 940 C C . VAL A 1 123 ? 7.035 7.957 5.262 1 97.12 123 VAL A C 1
ATOM 942 O O . VAL A 1 123 ? 7.945 7.199 4.918 1 97.12 123 VAL A O 1
ATOM 945 N N . THR A 1 124 ? 7 9.203 4.902 1 96.69 124 THR A N 1
ATOM 946 C CA . THR A 1 124 ? 8.094 9.828 4.164 1 96.69 124 THR A CA 1
ATOM 947 C C . THR A 1 124 ? 8.383 11.227 4.695 1 96.69 124 THR A C 1
ATOM 949 O O . THR A 1 124 ? 7.453 11.984 4.992 1 96.69 124 THR A O 1
ATOM 952 N N . CYS A 1 125 ? 9.688 11.523 4.836 1 96 125 CYS A N 1
ATOM 953 C CA . CYS A 1 125 ? 10.07 12.859 5.285 1 96 125 CYS A CA 1
ATOM 954 C C . CYS A 1 125 ? 11.062 13.492 4.316 1 96 125 CYS A C 1
ATOM 956 O O . CYS A 1 125 ? 11.891 12.805 3.727 1 96 125 CYS A O 1
ATOM 958 N N . ASP A 1 126 ? 10.852 14.805 4.156 1 88.44 126 ASP A N 1
ATOM 959 C CA . ASP A 1 126 ? 11.773 15.578 3.324 1 88.44 126 ASP A CA 1
ATOM 960 C C . ASP A 1 126 ? 13.094 15.82 4.047 1 88.44 126 ASP A C 1
ATOM 962 O O . ASP A 1 126 ? 13.109 16.109 5.246 1 88.44 126 ASP A O 1
ATOM 966 N N . ASP A 1 127 ? 14.219 15.375 3.557 1 75.44 127 ASP A N 1
ATOM 967 C CA . ASP A 1 127 ? 15.531 15.594 4.156 1 75.44 127 ASP A CA 1
ATOM 968 C C . ASP A 1 127 ? 16.047 17 3.844 1 75.44 127 ASP A C 1
ATOM 970 O O . ASP A 1 127 ? 17.156 17.359 4.242 1 75.44 127 ASP A O 1
ATOM 974 N N . THR A 1 128 ? 15.359 17.734 2.961 1 60.78 128 THR A N 1
ATOM 975 C CA . THR A 1 128 ? 16 18.984 2.605 1 60.78 128 THR A CA 1
ATOM 976 C C . THR A 1 128 ? 16.016 19.938 3.797 1 60.78 128 THR A C 1
ATOM 978 O O . THR A 1 128 ? 14.969 20.25 4.371 1 60.78 128 THR A O 1
ATOM 981 N N . PRO A 1 129 ? 17.156 20.234 4.391 1 52.66 129 PRO A N 1
ATOM 982 C CA . PRO A 1 129 ? 17.328 21.219 5.457 1 52.66 129 PRO A CA 1
ATOM 983 C C . PRO A 1 129 ? 16.609 22.547 5.156 1 52.66 129 PRO A C 1
ATOM 985 O O . PRO A 1 129 ? 16.469 22.922 3.992 1 52.66 129 PRO A O 1
ATOM 988 N N . SER A 1 130 ? 15.43 22.766 5.734 1 45.19 130 SER A N 1
ATOM 989 C CA . SER A 1 130 ? 15.055 24.172 5.555 1 45.19 130 SER A CA 1
ATOM 990 C C . SER A 1 130 ? 16.234 25.094 5.82 1 45.19 130 SER A C 1
ATOM 992 O O . SER A 1 130 ? 16.875 25 6.871 1 45.19 130 SER A O 1
ATOM 994 N N . SER A 1 131 ? 16.875 25.594 4.793 1 38.09 131 SER A N 1
ATOM 995 C CA . SER A 1 131 ? 17.828 26.688 4.988 1 38.09 131 SER A CA 1
ATOM 996 C C . SER A 1 131 ? 17.203 27.828 5.797 1 38.09 131 SER A C 1
ATOM 998 O O . SER A 1 131 ? 16 28.094 5.668 1 38.09 131 SER A O 1
ATOM 1000 N N . MET B 1 1 ? -29.641 98.688 -36.656 1 36.62 1 MET B N 1
ATOM 1001 C CA . MET B 1 1 ? -30.203 97.875 -35.594 1 36.62 1 MET B CA 1
ATOM 1002 C C . MET B 1 1 ? -30.047 96.375 -35.906 1 36.62 1 MET B C 1
ATOM 1004 O O . MET B 1 1 ? -30.625 95.875 -36.875 1 36.62 1 MET B O 1
ATOM 1008 N N . PHE B 1 2 ? -28.734 95.75 -35.656 1 40.69 2 PHE B N 1
ATOM 1009 C CA . PHE B 1 2 ? -27.984 94.562 -36.031 1 40.69 2 PHE B CA 1
ATOM 1010 C C . PHE B 1 2 ? -28.641 93.312 -35.469 1 40.69 2 PHE B C 1
ATOM 1012 O O . PHE B 1 2 ? -28.984 93.25 -34.281 1 40.69 2 PHE B O 1
ATOM 1019 N N . LEU B 1 3 ? -29.281 92.312 -36.281 1 38.56 3 LEU B N 1
ATOM 1020 C CA . LEU B 1 3 ? -30.047 91.125 -36.281 1 38.56 3 LEU B CA 1
ATOM 1021 C C . LEU B 1 3 ? -29.219 89.938 -35.688 1 38.56 3 LEU B C 1
ATOM 1023 O O . LEU B 1 3 ? -28.469 89.312 -36.438 1 38.56 3 LEU B O 1
ATOM 1027 N N . ALA B 1 4 ? -28.312 90.188 -34.75 1 43.72 4 ALA B N 1
ATOM 1028 C CA . ALA B 1 4 ? -27.453 89.062 -34.469 1 43.72 4 ALA B CA 1
ATOM 1029 C C . ALA B 1 4 ? -28.25 87.875 -33.875 1 43.72 4 ALA B C 1
ATOM 1031 O O . ALA B 1 4 ? -28.859 88.062 -32.812 1 43.72 4 ALA B O 1
ATOM 1032 N N . LYS B 1 5 ? -28.922 87 -34.781 1 49.88 5 LYS B N 1
ATOM 1033 C CA . LYS B 1 5 ? -29.641 85.812 -34.406 1 49.88 5 LYS B CA 1
ATOM 1034 C C . LYS B 1 5 ? -28.734 84.875 -33.625 1 49.88 5 LYS B C 1
ATOM 1036 O O . LYS B 1 5 ? -27.609 84.562 -34.031 1 49.88 5 LYS B O 1
ATOM 1041 N N . THR B 1 6 ? -28.859 84.75 -32.281 1 44.5 6 THR B N 1
ATOM 1042 C CA . THR B 1 6 ? -28.25 83.875 -31.266 1 44.5 6 THR B CA 1
ATOM 1043 C C . THR B 1 6 ? -28.5 82.438 -31.578 1 44.5 6 THR B C 1
ATOM 1045 O O . THR B 1 6 ? -29.656 82 -31.625 1 44.5 6 THR B O 1
ATOM 1048 N N . THR B 1 7 ? -27.781 81.75 -32.562 1 44.56 7 THR B N 1
ATOM 1049 C CA . THR B 1 7 ? -27.938 80.375 -32.875 1 44.56 7 THR B CA 1
ATOM 1050 C C . THR B 1 7 ? -27.625 79.5 -31.641 1 44.56 7 THR B C 1
ATOM 1052 O O . THR B 1 7 ? -26.562 79.625 -31.031 1 44.56 7 THR B O 1
ATOM 1055 N N . ILE B 1 8 ? -28.609 79.062 -30.844 1 46.31 8 ILE B N 1
ATOM 1056 C CA . ILE B 1 8 ? -28.594 78.188 -29.672 1 46.31 8 ILE B CA 1
ATOM 1057 C C . ILE B 1 8 ? -28.031 76.812 -30.047 1 46.31 8 ILE B C 1
ATOM 1059 O O . ILE B 1 8 ? -28.547 76.188 -30.969 1 46.31 8 ILE B O 1
ATOM 1063 N N . PHE B 1 9 ? -26.703 76.562 -29.938 1 47.44 9 PHE B N 1
ATOM 1064 C CA . PHE B 1 9 ? -26.047 75.25 -30.172 1 47.44 9 PHE B CA 1
ATOM 1065 C C . PHE B 1 9 ? -26.5 74.25 -29.156 1 47.44 9 PHE B C 1
ATOM 1067 O O . PHE B 1 9 ? -26.328 74.438 -27.953 1 47.44 9 PHE B O 1
ATOM 1074 N N . ALA B 1 10 ? -27.578 73.438 -29.469 1 45.16 10 ALA B N 1
ATOM 1075 C CA . ALA B 1 10 ? -28.078 72.375 -28.656 1 45.16 10 ALA B CA 1
ATOM 1076 C C . ALA B 1 10 ? -27.016 71.25 -28.531 1 45.16 10 ALA B C 1
ATOM 1078 O O . ALA B 1 10 ? -26.562 70.688 -29.531 1 45.16 10 ALA B O 1
ATOM 1079 N N . LEU B 1 11 ? -26.188 71.312 -27.438 1 41.78 11 LEU B N 1
ATOM 1080 C CA . LEU B 1 11 ? -25.203 70.312 -27.078 1 41.78 11 LEU B CA 1
ATOM 1081 C C . LEU B 1 11 ? -25.891 68.938 -26.828 1 41.78 11 LEU B C 1
ATOM 1083 O O . LEU B 1 11 ? -26.734 68.812 -25.938 1 41.78 11 LEU B O 1
ATOM 1087 N N . VAL B 1 12 ? -26.047 68.125 -27.875 1 45.31 12 VAL B N 1
ATOM 1088 C CA . VAL B 1 12 ? -26.562 66.75 -27.828 1 45.31 12 VAL B CA 1
ATOM 1089 C C . VAL B 1 12 ? -25.672 65.875 -26.938 1 45.31 12 VAL B C 1
ATOM 1091 O O . VAL B 1 12 ? -24.484 65.688 -27.25 1 45.31 12 VAL B O 1
ATOM 1094 N N . VAL B 1 13 ? -25.844 65.812 -25.547 1 43.84 13 VAL B N 1
ATOM 1095 C CA . VAL B 1 13 ? -25.188 64.938 -24.625 1 43.84 13 VAL B CA 1
ATOM 1096 C C . VAL B 1 13 ? -25.5 63.5 -24.984 1 43.84 13 VAL B C 1
ATOM 1098 O O . VAL B 1 13 ? -26.656 63.062 -24.906 1 43.84 13 VAL B O 1
ATOM 1101 N N . ALA B 1 14 ? -24.781 62.844 -25.938 1 42.62 14 ALA B N 1
ATOM 1102 C CA . ALA B 1 14 ? -24.875 61.406 -26.25 1 42.62 14 ALA B CA 1
ATOM 1103 C C . ALA B 1 14 ? -24.609 60.562 -25 1 42.62 14 ALA B C 1
ATOM 1105 O O . ALA B 1 14 ? -23.531 60.656 -24.406 1 42.62 14 ALA B O 1
ATOM 1106 N N . THR B 1 15 ? -25.641 60.281 -24.141 1 44.22 15 THR B N 1
ATOM 1107 C CA . THR B 1 15 ? -25.578 59.312 -23.062 1 44.22 15 THR B CA 1
ATOM 1108 C C . THR B 1 15 ? -25.062 57.969 -23.562 1 44.22 15 THR B C 1
ATOM 1110 O O . THR B 1 15 ? -25.609 57.406 -24.516 1 44.22 15 THR B O 1
ATOM 1113 N N . VAL B 1 16 ? -23.703 57.75 -23.609 1 46.53 16 VAL B N 1
ATOM 1114 C CA . VAL B 1 16 ? -23.125 56.438 -23.828 1 46.53 16 VAL B CA 1
ATOM 1115 C C . VAL B 1 16 ? -23.688 55.438 -22.828 1 46.53 16 VAL B C 1
ATOM 1117 O O . VAL B 1 16 ? -23.531 55.594 -21.609 1 46.53 16 VAL B O 1
ATOM 1120 N N . LEU B 1 17 ? -24.875 54.875 -23.062 1 42 17 LEU B N 1
ATOM 1121 C CA . LEU B 1 17 ? -25.344 53.719 -22.297 1 42 17 LEU B CA 1
ATOM 1122 C C . LEU B 1 17 ? -24.297 52.594 -22.281 1 42 17 LEU B C 1
ATOM 1124 O O . LEU B 1 17 ? -23.969 52.031 -23.312 1 42 17 LEU B O 1
ATOM 1128 N N . VAL B 1 18 ? -23.281 52.656 -21.391 1 44.81 18 VAL B N 1
ATOM 1129 C CA . VAL B 1 18 ? -22.453 51.5 -21.109 1 44.81 18 VAL B CA 1
ATOM 1130 C C . VAL B 1 18 ? -23.328 50.344 -20.656 1 44.81 18 VAL B C 1
ATOM 1132 O O . VAL B 1 18 ? -23.938 50.375 -19.594 1 44.81 18 VAL B O 1
ATOM 1135 N N . GLU B 1 19 ? -24.016 49.656 -21.578 1 45.09 19 GLU B N 1
ATOM 1136 C CA . GLU B 1 19 ? -24.594 48.375 -21.203 1 45.09 19 GLU B CA 1
ATOM 1137 C C . GLU B 1 19 ? -23.578 47.5 -20.5 1 45.09 19 GLU B C 1
ATOM 1139 O O . GLU B 1 19 ? -22.516 47.188 -21.047 1 45.09 19 GLU B O 1
ATOM 1144 N N . GLY B 1 20 ? -23.422 47.625 -19.172 1 42.88 20 GLY B N 1
ATOM 1145 C CA . GLY B 1 20 ? -22.734 46.594 -18.422 1 42.88 20 GLY B CA 1
ATOM 1146 C C . GLY B 1 20 ? -23.25 45.188 -18.734 1 42.88 20 GLY B C 1
ATOM 1147 O O . GLY B 1 20 ? -24.422 44.906 -18.484 1 42.88 20 GLY B O 1
ATOM 1148 N N . SER B 1 21 ? -22.812 44.625 -19.812 1 46.16 21 SER B N 1
ATOM 1149 C CA . SER B 1 21 ? -23.109 43.188 -19.938 1 46.16 21 SER B CA 1
ATOM 1150 C C . SER B 1 21 ? -22.859 42.469 -18.609 1 46.16 21 SER B C 1
ATOM 1152 O O . SER B 1 21 ? -21.859 42.719 -17.938 1 46.16 21 SER B O 1
ATOM 1154 N N . PRO B 1 22 ? -23.922 42 -18.016 1 49.03 22 PRO B N 1
ATOM 1155 C CA . PRO B 1 22 ? -23.625 41.156 -16.859 1 49.03 22 PRO B CA 1
ATOM 1156 C C . PRO B 1 22 ? -22.5 40.156 -17.141 1 49.03 22 PRO B C 1
ATOM 1158 O O . PRO B 1 22 ? -22.469 39.531 -18.219 1 49.03 22 PRO B O 1
ATOM 1161 N N . VAL B 1 23 ? -21.25 40.438 -16.781 1 46.5 23 VAL B N 1
ATOM 1162 C CA . VAL B 1 23 ? -20.25 39.375 -16.656 1 46.5 23 VAL B CA 1
ATOM 1163 C C . VAL B 1 23 ? -20.875 38.188 -15.953 1 46.5 23 VAL B C 1
ATOM 1165 O O . VAL B 1 23 ? -21.281 38.281 -14.789 1 46.5 23 VAL B O 1
ATOM 1168 N N . ASN B 1 24 ? -21.828 37.5 -16.594 1 43.34 24 ASN B N 1
ATOM 1169 C CA . ASN B 1 24 ? -22.062 36.156 -16.047 1 43.34 24 ASN B CA 1
ATOM 1170 C C . ASN B 1 24 ? -20.75 35.438 -15.703 1 43.34 24 ASN B C 1
ATOM 1172 O O . ASN B 1 24 ? -19.969 35.125 -16.594 1 43.34 24 ASN B O 1
ATOM 1176 N N . SER B 1 25 ? -20.047 35.938 -14.703 1 41.25 25 SER B N 1
ATOM 1177 C CA . SER B 1 25 ? -19 35.062 -14.195 1 41.25 25 SER B CA 1
ATOM 1178 C C . SER B 1 25 ? -19.5 33.625 -14.062 1 41.25 25 SER B C 1
ATOM 1180 O O . SER B 1 25 ? -20.312 33.344 -13.18 1 41.25 25 SER B O 1
ATOM 1182 N N . ASP B 1 26 ? -19.781 33.031 -15.141 1 38.97 26 ASP B N 1
ATOM 1183 C CA . ASP B 1 26 ? -19.844 31.562 -15.023 1 38.97 26 ASP B CA 1
ATOM 1184 C C . ASP B 1 26 ? -18.688 31.031 -14.18 1 38.97 26 ASP B C 1
ATOM 1186 O O . ASP B 1 26 ? -17.562 30.922 -14.672 1 38.97 26 ASP B O 1
ATOM 1190 N N . TYR B 1 27 ? -18.469 31.484 -12.922 1 34.81 27 TYR B N 1
ATOM 1191 C CA . TYR B 1 27 ? -17.656 30.594 -12.07 1 34.81 27 TYR B CA 1
ATOM 1192 C C . TYR B 1 27 ? -17.984 29.141 -12.344 1 34.81 27 TYR B C 1
ATOM 1194 O O . TYR B 1 27 ? -19 28.625 -11.875 1 34.81 27 TYR B O 1
ATOM 1202 N N . ALA B 1 28 ? -17.797 28.688 -13.547 1 37.56 28 ALA B N 1
ATOM 1203 C CA . ALA B 1 28 ? -17.734 27.234 -13.695 1 37.56 28 ALA B CA 1
ATOM 1204 C C . ALA B 1 28 ? -17.062 26.578 -12.492 1 37.56 28 ALA B C 1
ATOM 1206 O O . ALA B 1 28 ? -15.914 26.891 -12.18 1 37.56 28 ALA B O 1
ATOM 1207 N N . GLU B 1 29 ? -17.766 26.391 -11.367 1 37.66 29 GLU B N 1
ATOM 1208 C CA . GLU B 1 29 ? -17.203 25.438 -10.422 1 37.66 29 GLU B CA 1
ATOM 1209 C C . GLU B 1 29 ? -16.422 24.344 -11.141 1 37.66 29 GLU B C 1
ATOM 1211 O O . GLU B 1 29 ? -16.969 23.625 -11.969 1 37.66 29 GLU B O 1
ATOM 1216 N N . THR B 1 30 ? -15.312 24.609 -11.695 1 40.59 30 THR B N 1
ATOM 1217 C CA . THR B 1 30 ? -14.43 23.516 -12.102 1 40.59 30 THR B CA 1
ATOM 1218 C C . THR B 1 30 ? -14.672 22.281 -11.234 1 40.59 30 THR B C 1
ATOM 1220 O O . THR B 1 30 ? -14.359 22.281 -10.047 1 40.59 30 THR B O 1
ATOM 1223 N N . THR B 1 31 ? -15.844 21.719 -11.195 1 42.72 31 THR B N 1
ATOM 1224 C CA . THR B 1 31 ? -16.047 20.391 -10.625 1 42.7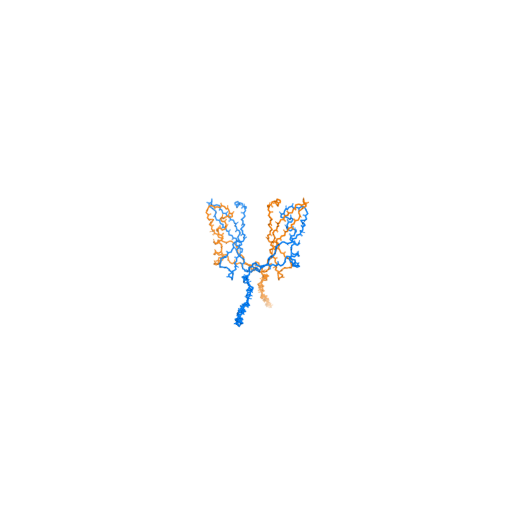2 31 THR B CA 1
ATOM 1225 C C . THR B 1 31 ? -14.867 19.484 -10.953 1 42.72 31 THR B C 1
ATOM 1227 O O . THR B 1 31 ? -14.688 19.078 -12.102 1 42.72 31 THR B O 1
ATOM 1230 N N . THR B 1 32 ? -13.695 19.875 -10.547 1 48.12 32 THR B N 1
ATOM 1231 C CA . THR B 1 32 ? -12.641 18.875 -10.695 1 48.12 32 THR B CA 1
ATOM 1232 C C . THR B 1 32 ? -13.203 17.469 -10.547 1 48.12 32 THR B C 1
ATOM 1234 O O . THR B 1 32 ? -13.758 17.125 -9.508 1 48.12 32 THR B O 1
ATOM 1237 N N . GLN B 1 33 ? -13.891 17.016 -11.5 1 50.97 33 GLN B N 1
ATOM 1238 C CA . GLN B 1 33 ?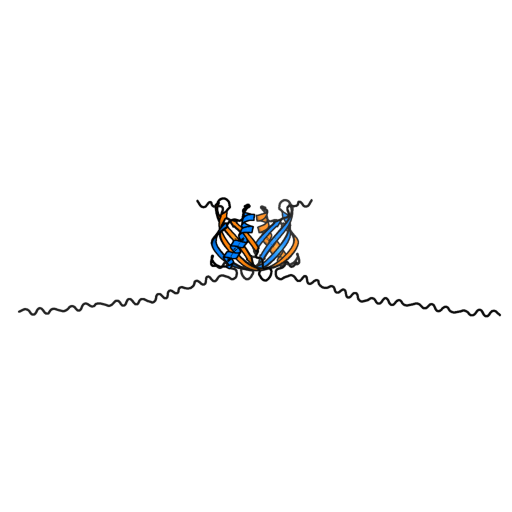 -14.391 15.656 -11.57 1 50.97 33 GLN B CA 1
ATOM 1239 C C . GLN B 1 33 ? -13.383 14.664 -10.992 1 50.97 33 GLN B C 1
ATOM 1241 O O . GLN B 1 33 ? -12.312 14.453 -11.57 1 50.97 33 GLN B O 1
ATOM 1246 N N . PHE B 1 34 ? -13.336 14.766 -9.641 1 58.88 34 PHE B N 1
ATOM 1247 C CA . PHE B 1 34 ? -12.453 13.797 -9 1 58.88 34 PHE B CA 1
ATOM 1248 C C . PHE B 1 34 ? -12.836 12.375 -9.391 1 58.88 34 PHE B C 1
ATOM 1250 O O . PHE B 1 34 ? -14.016 12.016 -9.367 1 58.88 34 PHE B O 1
ATOM 1257 N N . LEU B 1 35 ? -12.125 11.859 -10.352 1 61.62 35 LEU B N 1
ATOM 1258 C CA . LEU B 1 35 ? -12.305 10.453 -10.68 1 61.62 35 LEU B CA 1
ATOM 1259 C C . LEU B 1 35 ? -12.453 9.617 -9.414 1 61.62 35 LEU B C 1
ATOM 1261 O O . LEU B 1 35 ? -11.836 9.906 -8.391 1 61.62 35 LEU B O 1
ATOM 1265 N N . PRO B 1 36 ? -13.492 8.789 -9.414 1 64.69 36 PRO B N 1
ATOM 1266 C CA . PRO B 1 36 ? -13.555 7.859 -8.289 1 64.69 36 PRO B CA 1
ATOM 1267 C C . PRO B 1 36 ? -12.203 7.203 -7.984 1 64.69 36 PRO B C 1
ATOM 1269 O O . PRO B 1 36 ? -11.492 6.801 -8.906 1 64.69 36 PRO B O 1
ATOM 1272 N N . GLY B 1 37 ? -11.773 7.488 -6.754 1 72.88 37 GLY B N 1
ATOM 1273 C CA . GLY B 1 37 ? -10.5 6.93 -6.324 1 72.88 37 GLY B CA 1
ATOM 1274 C C . GLY B 1 37 ? -9.359 7.934 -6.375 1 72.88 37 GLY B C 1
ATOM 1275 O O . GLY B 1 37 ? -8.234 7.617 -5.996 1 72.88 37 GLY B O 1
ATOM 1276 N N . GLY B 1 38 ? -9.727 9.086 -6.996 1 82.31 38 GLY B N 1
ATOM 1277 C CA . GLY B 1 38 ? -8.695 10.109 -7.016 1 82.31 38 GLY B CA 1
ATOM 1278 C C . GLY B 1 38 ? -8.516 10.805 -5.68 1 82.31 38 GLY B C 1
ATOM 1279 O O . GLY B 1 38 ? -9.297 10.578 -4.75 1 82.31 38 GLY B O 1
ATOM 1280 N N . LEU B 1 39 ? -7.445 11.539 -5.57 1 90.69 39 LEU B N 1
ATOM 1281 C CA . LEU B 1 39 ? -7.168 12.32 -4.371 1 90.69 39 LEU B CA 1
ATOM 1282 C C . LEU B 1 39 ? -8.094 13.531 -4.285 1 90.69 39 LEU B C 1
ATOM 1284 O O . LEU B 1 39 ? -8.234 14.281 -5.262 1 90.69 39 LEU B O 1
ATOM 1288 N N . LYS B 1 40 ? -8.773 13.695 -3.275 1 94.19 40 LYS B N 1
ATOM 1289 C CA . LYS B 1 40 ? -9.609 14.859 -2.996 1 94.19 40 LYS B CA 1
ATOM 1290 C C . LYS B 1 40 ? -9.062 15.656 -1.816 1 94.19 40 LYS B C 1
ATOM 1292 O O . LYS B 1 40 ? -8.883 15.117 -0.724 1 94.19 40 LYS B O 1
ATOM 1297 N N . PRO B 1 41 ? -8.852 16.922 -1.982 1 96.31 41 PRO B N 1
ATOM 1298 C CA . PRO B 1 41 ? -8.367 17.719 -0.857 1 96.31 41 PRO B CA 1
ATOM 1299 C C . PRO B 1 41 ? -9.359 17.781 0.298 1 96.31 41 PRO B C 1
ATOM 1301 O O . PRO B 1 41 ? -10.57 17.844 0.07 1 96.31 41 PRO B O 1
ATOM 1304 N N . VAL B 1 42 ? -8.852 17.734 1.454 1 97.31 42 VAL B N 1
ATOM 1305 C CA . VAL B 1 42 ? -9.656 17.875 2.664 1 97.31 42 VAL B CA 1
ATOM 1306 C C . VAL B 1 42 ? -9.039 18.953 3.564 1 97.31 42 VAL B C 1
ATOM 1308 O O . VAL B 1 42 ? -7.836 19.203 3.508 1 97.31 42 VAL B O 1
ATOM 1311 N N . ASP B 1 43 ? -9.898 19.547 4.301 1 98.25 43 ASP B N 1
ATOM 1312 C CA . ASP B 1 43 ? -9.461 20.609 5.203 1 98.25 43 ASP B CA 1
ATOM 1313 C C . ASP B 1 43 ? -8.43 20.094 6.203 1 98.25 43 ASP B C 1
ATOM 1315 O O . ASP B 1 43 ? -8.641 19.062 6.84 1 98.25 43 ASP B O 1
ATOM 1319 N N . THR B 1 44 ? -7.363 20.797 6.371 1 98.56 44 THR B N 1
ATOM 1320 C CA . THR B 1 44 ? -6.285 20.406 7.277 1 98.56 44 THR B CA 1
ATOM 1321 C C . THR B 1 44 ? -6.742 20.484 8.727 1 98.56 44 THR B C 1
ATOM 1323 O O . THR B 1 44 ? -6.133 19.875 9.609 1 98.56 44 THR B O 1
ATOM 1326 N N . ASN B 1 45 ? -7.785 21.188 8.953 1 97.94 45 ASN B N 1
ATOM 1327 C CA . ASN B 1 45 ? -8.297 21.328 10.312 1 97.94 45 ASN B CA 1
ATOM 1328 C C . ASN B 1 45 ? -9.445 20.359 10.586 1 97.94 45 ASN B C 1
ATOM 1330 O O . ASN B 1 45 ? -10.047 20.391 11.664 1 97.94 45 ASN B O 1
ATOM 1334 N N . ASP B 1 46 ? -9.75 19.594 9.617 1 98.12 46 ASP B N 1
ATOM 1335 C CA . ASP B 1 46 ? -10.773 18.578 9.82 1 98.12 46 ASP B CA 1
ATOM 1336 C C . ASP B 1 46 ? -10.445 17.688 11.023 1 98.12 46 ASP B C 1
ATOM 1338 O O . ASP B 1 46 ? -9.297 17.281 11.203 1 98.12 46 ASP B O 1
ATOM 1342 N N . ALA B 1 47 ? -11.469 17.391 11.844 1 98.31 47 ALA B N 1
ATOM 1343 C CA . ALA B 1 47 ? -11.266 16.672 13.102 1 98.31 47 ALA B CA 1
ATOM 1344 C C . ALA B 1 47 ? -10.641 15.312 12.852 1 98.31 47 ALA B C 1
ATOM 1346 O O . ALA B 1 47 ? -9.734 14.891 13.578 1 98.31 47 ALA B O 1
ATOM 1347 N N . ARG B 1 48 ? -11.102 14.617 11.867 1 98.12 48 ARG B N 1
ATOM 1348 C CA . ARG B 1 48 ? -10.578 13.281 11.602 1 98.12 48 ARG B CA 1
ATOM 1349 C C . ARG B 1 48 ? -9.141 13.344 11.102 1 98.12 48 ARG B C 1
ATOM 1351 O O . ARG B 1 48 ? -8.312 12.516 11.484 1 98.12 48 ARG B O 1
ATOM 1358 N N . VAL B 1 49 ? -8.852 14.289 10.242 1 98.62 49 VAL B N 1
ATOM 1359 C CA . VAL B 1 49 ? -7.496 14.5 9.75 1 98.62 49 VAL B CA 1
ATOM 1360 C C . VAL B 1 49 ? -6.555 14.742 10.93 1 98.62 49 VAL B C 1
ATOM 1362 O O . VAL B 1 49 ? -5.484 14.133 11.016 1 98.62 49 VAL B O 1
ATOM 1365 N N . GLN B 1 50 ? -7.004 15.594 11.836 1 98.69 50 GLN B N 1
ATOM 1366 C CA . GLN B 1 50 ? -6.188 15.898 13.008 1 98.69 50 GLN B CA 1
ATOM 1367 C C . GLN B 1 50 ? -5.973 14.656 13.867 1 98.69 50 GLN B C 1
ATOM 1369 O O . GLN B 1 50 ? -4.863 14.414 14.352 1 98.69 50 GLN B O 1
ATOM 1374 N N . GLU B 1 51 ? -7.004 13.852 14.039 1 98.38 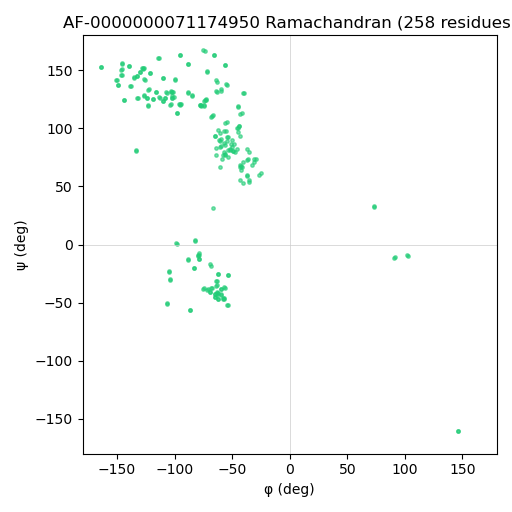51 GLU B N 1
ATOM 1375 C CA . GLU B 1 51 ? -6.918 12.617 14.812 1 98.38 51 GLU B CA 1
ATOM 1376 C C . GLU B 1 51 ? -5.938 11.641 14.18 1 98.38 51 GLU B C 1
ATOM 1378 O O . GLU B 1 51 ? -5.098 11.055 14.867 1 98.38 51 GLU B O 1
ATOM 1383 N N . LEU B 1 52 ? -6.043 11.461 12.898 1 98.56 52 LEU B N 1
ATOM 1384 C CA . LEU B 1 52 ? -5.191 10.516 12.188 1 98.56 52 LEU B CA 1
ATOM 1385 C C . LEU B 1 52 ? -3.744 10.992 12.172 1 98.56 52 LEU B C 1
ATOM 1387 O O . LEU B 1 52 ? -2.818 10.18 12.242 1 98.56 52 LEU B O 1
ATOM 1391 N N . ALA B 1 53 ? -3.545 12.297 12.039 1 98.62 53 ALA B N 1
ATOM 1392 C CA . ALA B 1 53 ? -2.199 12.859 12.117 1 98.62 53 ALA B CA 1
ATOM 1393 C C . ALA B 1 53 ? -1.544 12.523 13.453 1 98.62 53 ALA B C 1
ATOM 1395 O O . ALA B 1 53 ? -0.415 12.031 13.492 1 98.62 53 ALA B O 1
ATOM 1396 N N . LYS B 1 54 ? -2.281 12.703 14.5 1 98.19 54 LYS B N 1
ATOM 1397 C CA . LYS B 1 54 ? -1.766 12.406 15.836 1 98.19 54 LYS B CA 1
ATOM 1398 C C . LYS B 1 54 ? -1.487 10.914 16 1 98.19 54 LYS B C 1
ATOM 1400 O O . LYS B 1 54 ? -0.452 10.531 16.547 1 98.19 54 LYS B O 1
ATOM 1405 N N . PHE B 1 55 ? -2.389 10.133 15.508 1 98.19 55 PHE B N 1
ATOM 1406 C CA . PHE B 1 55 ? -2.252 8.68 15.555 1 98.19 55 PHE B CA 1
ATOM 1407 C C . PHE B 1 55 ? -0.964 8.234 14.875 1 98.19 55 PHE B C 1
ATOM 1409 O O . PHE B 1 55 ? -0.313 7.293 15.32 1 98.19 55 PHE B O 1
ATOM 1416 N N . SER B 1 56 ? -0.573 8.844 13.852 1 98.31 56 SER B N 1
ATOM 1417 C CA . SER B 1 56 ? 0.531 8.406 13.008 1 98.31 56 SER B CA 1
ATOM 1418 C C . SER B 1 56 ? 1.879 8.773 13.617 1 98.31 56 SER B C 1
ATOM 1420 O O . SER B 1 56 ? 2.924 8.32 13.148 1 98.31 56 SER B O 1
ATOM 1422 N N . LEU B 1 57 ? 1.881 9.594 14.68 1 97.75 57 LEU B N 1
ATOM 1423 C CA . LEU B 1 57 ? 3.133 10.094 15.242 1 97.75 57 LEU B CA 1
ATOM 1424 C C . LEU B 1 57 ? 3.979 8.945 15.781 1 97.75 57 LEU B C 1
ATOM 1426 O O . LEU B 1 57 ? 5.211 9.008 15.758 1 97.75 57 LEU B O 1
ATOM 1430 N N . SER B 1 58 ? 3.342 7.883 16.266 1 96 58 SER B N 1
ATOM 1431 C CA . SER B 1 58 ? 4.078 6.73 16.766 1 96 58 SER B CA 1
ATOM 1432 C C . SER B 1 58 ? 4.855 6.039 15.656 1 96 58 SER B C 1
ATOM 1434 O O . SER B 1 58 ? 6.008 5.641 15.844 1 96 58 SER B O 1
ATOM 1436 N N . GLU B 1 59 ? 4.148 5.879 14.547 1 97 59 GLU B N 1
ATOM 1437 C CA . GLU B 1 59 ? 4.836 5.289 13.398 1 97 59 GLU B CA 1
ATOM 1438 C C . GLU B 1 59 ? 5.965 6.188 12.914 1 97 59 GLU B C 1
ATOM 1440 O O . GLU B 1 59 ? 7.004 5.699 12.461 1 97 59 GLU B O 1
ATOM 1445 N N . LEU B 1 60 ? 5.734 7.512 13 1 96.81 60 LEU B N 1
ATOM 1446 C CA . LEU B 1 60 ? 6.777 8.461 12.625 1 96.81 60 LEU B CA 1
ATOM 1447 C C . LEU B 1 60 ? 7.996 8.32 13.531 1 96.81 60 LEU B C 1
ATOM 1449 O O . LEU B 1 60 ? 9.133 8.336 13.062 1 96.81 60 LEU B O 1
ATOM 1453 N N . LYS B 1 61 ? 7.781 8.164 14.758 1 96.38 61 LYS B N 1
ATOM 1454 C CA . LYS B 1 61 ? 8.852 7.926 15.727 1 96.38 61 LYS B CA 1
ATOM 1455 C C . LYS B 1 61 ? 9.703 6.727 15.32 1 96.38 61 LYS B C 1
ATOM 1457 O O . LYS B 1 61 ? 10.93 6.801 15.312 1 96.38 61 LYS B O 1
ATOM 1462 N N . SER B 1 62 ? 9.016 5.645 15.062 1 96.06 62 SER B N 1
ATOM 1463 C CA . SER B 1 62 ? 9.703 4.422 14.672 1 96.06 62 SER B CA 1
ATOM 1464 C C . SER B 1 62 ? 10.508 4.625 13.391 1 96.06 62 SER B C 1
ATOM 1466 O O . SER B 1 62 ? 11.641 4.137 13.273 1 96.06 62 SER B O 1
ATOM 1468 N N . SER B 1 63 ? 9.977 5.352 12.508 1 94.75 63 SER B N 1
ATOM 1469 C CA . SER B 1 63 ? 10.625 5.574 11.219 1 94.75 63 SER B CA 1
ATOM 1470 C C . SER B 1 63 ? 11.852 6.473 11.359 1 94.75 63 SER B C 1
ATOM 1472 O O . SER B 1 63 ? 12.867 6.25 10.703 1 94.75 63 SER B O 1
ATOM 1474 N N . LEU B 1 64 ? 11.766 7.477 12.203 1 91.75 64 LEU B N 1
ATOM 1475 C CA . LEU B 1 64 ? 12.859 8.414 12.414 1 91.75 64 LEU B CA 1
ATOM 1476 C C . LEU B 1 64 ? 13.875 7.859 13.406 1 91.75 64 LEU B C 1
ATOM 1478 O O . LEU B 1 64 ? 15.023 8.32 13.453 1 91.75 64 LEU B O 1
ATOM 1482 N N . GLY B 1 65 ? 13.406 6.91 14.156 1 92.44 65 GLY B N 1
ATOM 1483 C CA . GLY B 1 65 ? 14.273 6.328 15.172 1 92.44 65 GLY B CA 1
ATOM 1484 C C . GLY B 1 65 ? 14.508 7.246 16.359 1 92.44 65 GLY B C 1
ATOM 1485 O O . GLY B 1 65 ? 15.602 7.27 16.922 1 92.44 65 GLY B O 1
ATOM 1486 N N . THR B 1 66 ? 13.531 8 16.641 1 90.94 66 THR B N 1
ATOM 1487 C CA . THR B 1 66 ? 13.672 8.898 17.781 1 90.94 66 THR B CA 1
ATOM 1488 C C . THR B 1 66 ? 13.234 8.219 19.078 1 90.94 66 THR B C 1
ATOM 1490 O O . THR B 1 66 ? 12.5 7.223 19.031 1 90.94 66 THR B O 1
ATOM 1493 N N . SER B 1 67 ? 13.742 8.688 20.172 1 89.19 67 SER B N 1
ATOM 1494 C CA . SER B 1 67 ? 13.406 8.117 21.469 1 89.19 67 SER B CA 1
ATOM 1495 C C . SER B 1 67 ? 12.008 8.539 21.906 1 89.19 67 SER B C 1
ATOM 1497 O O . SER B 1 67 ? 11.305 7.773 22.578 1 89.19 67 SER B O 1
ATOM 1499 N N . GLU B 1 68 ? 11.664 9.734 21.625 1 92.5 68 GLU B N 1
ATOM 1500 C CA . GLU B 1 68 ? 10.336 10.258 21.938 1 92.5 68 GLU B CA 1
ATOM 1501 C C . GLU B 1 68 ? 9.539 10.562 20.672 1 92.5 68 GLU B C 1
ATOM 1503 O O . GLU B 1 68 ? 10.117 10.68 19.594 1 92.5 68 GLU B O 1
ATOM 1508 N N . ASN B 1 69 ? 8.234 10.641 20.891 1 93.19 69 ASN B N 1
ATOM 1509 C CA . ASN B 1 69 ? 7.395 11.016 19.75 1 93.19 69 ASN B CA 1
ATOM 1510 C C . ASN B 1 69 ? 7.703 12.43 19.266 1 93.19 69 ASN B C 1
ATOM 1512 O O . ASN B 1 69 ? 7.836 13.352 20.078 1 93.19 69 ASN B O 1
ATOM 1516 N N . PRO B 1 70 ? 7.879 12.57 17.969 1 95.88 70 PRO B N 1
ATOM 1517 C CA . PRO B 1 70 ? 7.863 13.938 17.438 1 95.88 70 PRO B CA 1
ATOM 1518 C C . PRO B 1 70 ? 6.574 14.68 17.781 1 95.88 70 PRO B C 1
ATOM 1520 O O . PRO B 1 70 ? 5.543 14.055 18.031 1 95.88 70 PRO B O 1
ATOM 1523 N N . GLN B 1 71 ? 6.676 15.969 17.812 1 95.88 71 GLN B N 1
ATOM 1524 C CA . GLN B 1 71 ? 5.508 16.797 18.094 1 95.88 71 GLN B CA 1
ATOM 1525 C C . GLN B 1 71 ? 4.945 17.406 16.812 1 95.88 71 GLN B C 1
ATOM 1527 O O . GLN B 1 71 ? 5.695 17.953 16 1 95.88 71 GLN B O 1
ATOM 1532 N N . MET B 1 72 ? 3.666 17.25 16.719 1 97.38 72 MET B N 1
ATOM 1533 C CA . MET B 1 72 ? 3.021 17.828 15.539 1 97.38 72 MET B CA 1
ATOM 1534 C C . MET B 1 72 ? 2.926 19.344 15.664 1 97.38 72 MET B C 1
ATOM 1536 O O . MET B 1 72 ? 2.389 19.859 16.641 1 97.38 72 MET B O 1
ATOM 1540 N N . VAL B 1 73 ? 3.432 20.078 14.766 1 97.38 73 VAL B N 1
ATOM 1541 C CA . VAL B 1 73 ? 3.314 21.531 14.711 1 97.38 73 VAL B CA 1
ATOM 1542 C C . VAL B 1 73 ? 2.025 21.922 13.992 1 97.38 73 VAL B C 1
ATOM 1544 O O . VAL B 1 73 ? 1.196 22.641 14.547 1 97.38 73 VAL B O 1
ATOM 1547 N N . LYS B 1 74 ? 1.859 21.438 12.742 1 98.12 74 LYS B N 1
ATOM 1548 C CA . LYS B 1 74 ? 0.639 21.688 11.984 1 98.12 74 LYS B CA 1
ATOM 1549 C C . LYS B 1 74 ? 0.523 20.734 10.789 1 98.12 74 LYS B C 1
ATOM 1551 O O . LYS B 1 74 ? 1.535 20.297 10.242 1 98.12 74 LYS B O 1
ATOM 1556 N N . VAL B 1 75 ? -0.751 20.516 10.43 1 98.75 75 VAL B N 1
ATOM 1557 C CA . VAL B 1 75 ? -1.011 19.828 9.164 1 98.75 75 VAL B CA 1
ATOM 1558 C C . VAL B 1 75 ? -1.008 20.844 8.023 1 98.75 75 VAL B C 1
ATOM 1560 O O . VAL B 1 75 ? -1.674 21.891 8.102 1 98.75 75 VAL B O 1
ATOM 1563 N N . THR B 1 76 ? -0.222 20.547 7.008 1 98.56 76 THR B N 1
ATOM 1564 C CA . THR B 1 76 ? -0.092 21.531 5.934 1 98.56 76 THR B CA 1
ATOM 1565 C C . THR B 1 76 ? -0.905 21.109 4.715 1 98.56 76 THR B C 1
ATOM 1567 O O . THR B 1 76 ? -1.328 21.953 3.922 1 98.56 76 THR B O 1
ATOM 1570 N N . LYS B 1 77 ? -1.074 19.875 4.5 1 98.5 77 LYS B N 1
ATOM 1571 C CA . LYS B 1 77 ? -1.862 19.328 3.395 1 98.5 77 LYS B CA 1
ATOM 1572 C C . LYS B 1 77 ? -2.561 18.031 3.801 1 98.5 77 LYS B C 1
ATOM 1574 O O . LYS B 1 77 ? -2.018 17.25 4.582 1 98.5 77 LYS B O 1
ATOM 1579 N N . ALA B 1 78 ? -3.736 17.844 3.26 1 98.62 78 ALA B N 1
ATOM 1580 C CA . ALA B 1 78 ? -4.453 16.594 3.482 1 98.62 78 ALA B CA 1
ATOM 1581 C C . ALA B 1 78 ? -5.332 16.234 2.283 1 98.62 78 ALA B C 1
ATOM 1583 O O . ALA B 1 78 ? -6 17.109 1.721 1 98.62 78 ALA B O 1
ATOM 1584 N N . TYR B 1 79 ? -5.312 14.969 1.907 1 97.81 79 TYR B N 1
ATOM 1585 C CA . TYR B 1 79 ? -6.16 14.43 0.846 1 97.81 79 TYR B CA 1
ATOM 1586 C C . TYR B 1 79 ? -6.836 13.141 1.288 1 97.81 79 TYR B C 1
ATOM 1588 O O . TYR B 1 79 ? -6.27 12.367 2.066 1 97.81 79 TYR B O 1
ATOM 1596 N N . LYS B 1 80 ? -7.977 12.969 0.842 1 96.5 80 LYS B N 1
ATOM 1597 C CA . LYS B 1 80 ? -8.727 11.727 1.021 1 96.5 80 LYS B CA 1
ATOM 1598 C C . LYS B 1 80 ? -8.859 10.969 -0.298 1 96.5 80 LYS B C 1
ATOM 1600 O O . LYS B 1 80 ? -9.102 11.578 -1.345 1 96.5 80 LYS B O 1
ATOM 1605 N N . GLN B 1 81 ? -8.797 9.625 -0.208 1 93.88 81 GLN B N 1
ATOM 1606 C CA . GLN B 1 81 ? -8.859 8.773 -1.39 1 93.88 81 GLN B CA 1
ATOM 1607 C C . GLN B 1 81 ? -9.625 7.484 -1.102 1 93.88 81 GLN B C 1
ATOM 1609 O O . GLN B 1 81 ? -9.312 6.773 -0.145 1 93.88 81 GLN B O 1
ATOM 1614 N N . VAL B 1 82 ? -10.578 7.316 -1.904 1 92.12 82 VAL B N 1
ATOM 1615 C CA . VAL B 1 82 ? -11.25 6.023 -1.806 1 92.12 82 VAL B CA 1
ATOM 1616 C C . VAL B 1 82 ? -10.398 4.945 -2.471 1 92.12 82 VAL B C 1
ATOM 1618 O O . VAL B 1 82 ? -10.062 5.051 -3.654 1 92.12 82 VAL B O 1
ATOM 1621 N N . VAL B 1 83 ? -10.031 4.016 -1.673 1 90.94 83 VAL B N 1
ATOM 1622 C CA . VAL B 1 83 ? -9.242 2.895 -2.16 1 90.94 83 VAL B CA 1
ATOM 1623 C C . VAL B 1 83 ? -10.125 1.66 -2.312 1 90.94 83 VAL B C 1
ATOM 1625 O O . VAL B 1 83 ? -10.797 1.252 -1.362 1 90.94 83 VAL B O 1
ATOM 1628 N N . ALA B 1 84 ? -10.188 1.125 -3.539 1 91.25 84 ALA B N 1
ATOM 1629 C CA . ALA B 1 84 ? -10.945 -0.083 -3.854 1 91.25 84 ALA B CA 1
ATOM 1630 C C . ALA B 1 84 ? -10.25 -0.898 -4.941 1 91.25 84 ALA B C 1
ATOM 1632 O O . ALA B 1 84 ? -9.539 -0.345 -5.777 1 91.25 84 ALA B O 1
ATOM 1633 N N . GLY B 1 85 ? -10.562 -2.188 -4.914 1 93.62 85 GLY B N 1
ATOM 1634 C CA . GLY B 1 85 ? -9.992 -3.068 -5.922 1 93.62 85 GLY B CA 1
ATOM 1635 C C . GLY B 1 85 ? -9.719 -4.469 -5.406 1 93.62 85 GLY B C 1
ATOM 1636 O O . GLY B 1 85 ? -10.344 -4.91 -4.438 1 93.62 85 GLY B O 1
ATOM 1637 N N . THR B 1 86 ? -8.875 -5.066 -6.16 1 95.69 86 THR B N 1
ATOM 1638 C CA 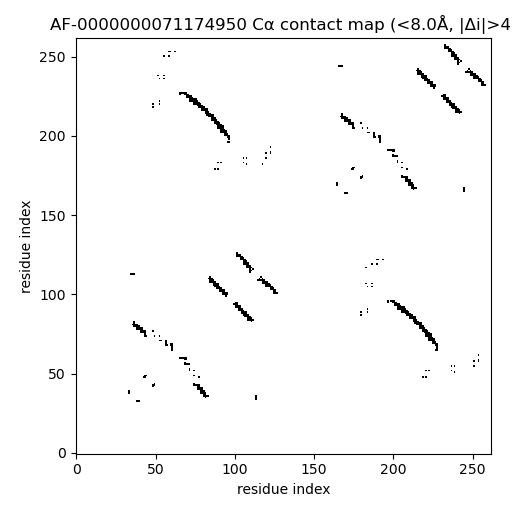. THR B 1 86 ? -8.469 -6.418 -5.797 1 95.69 86 THR B CA 1
ATOM 1639 C C . THR B 1 86 ? -6.949 -6.523 -5.727 1 95.69 86 THR B C 1
ATOM 1641 O O . THR B 1 86 ? -6.25 -6.082 -6.641 1 95.69 86 THR B O 1
ATOM 1644 N N . MET B 1 87 ? -6.504 -7.039 -4.609 1 97 87 MET B N 1
ATOM 1645 C CA . MET B 1 87 ? -5.082 -7.309 -4.422 1 97 87 MET B CA 1
ATOM 1646 C C . MET B 1 87 ? -4.785 -8.797 -4.566 1 97 87 MET B C 1
ATOM 1648 O O . MET B 1 87 ? -5.461 -9.633 -3.965 1 97 87 MET B O 1
ATOM 1652 N N . TYR B 1 88 ? -3.768 -9.07 -5.363 1 98.31 88 TYR B N 1
ATOM 1653 C CA . TYR B 1 88 ? -3.256 -10.43 -5.465 1 98.31 88 TYR B CA 1
ATOM 1654 C C . TYR B 1 88 ? -1.896 -10.555 -4.789 1 98.31 88 TYR B C 1
ATOM 1656 O O . TYR B 1 88 ? -0.982 -9.773 -5.07 1 98.31 88 TYR B O 1
ATOM 1664 N N . HIS B 1 89 ? -1.805 -11.461 -3.93 1 98.56 89 HIS B N 1
ATOM 1665 C CA . HIS B 1 89 ? -0.539 -11.883 -3.344 1 98.56 89 HIS B CA 1
ATOM 1666 C C . HIS B 1 89 ? -0.006 -13.133 -4.031 1 98.56 89 HIS B C 1
ATOM 1668 O O . HIS B 1 89 ? -0.589 -14.219 -3.902 1 98.56 89 HIS B O 1
ATOM 1674 N N . ILE B 1 90 ? 1.042 -13.008 -4.684 1 98.75 90 ILE B N 1
ATOM 1675 C CA . ILE B 1 90 ? 1.543 -14.117 -5.488 1 98.75 90 ILE B CA 1
ATOM 1676 C C . ILE B 1 90 ? 2.969 -14.461 -5.062 1 98.75 90 ILE B 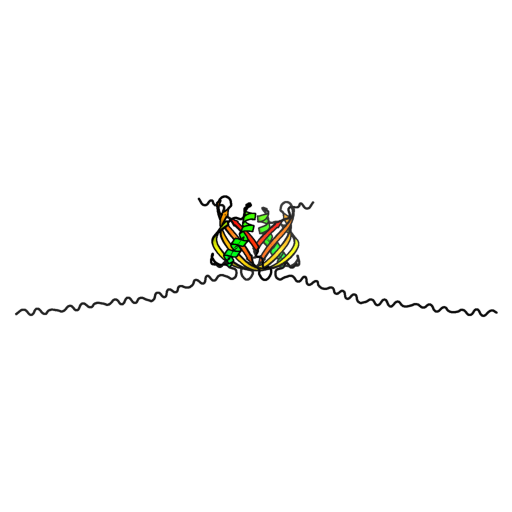C 1
ATOM 1678 O O . ILE B 1 90 ? 3.854 -13.602 -5.086 1 98.75 90 ILE B O 1
ATOM 1682 N N . THR B 1 91 ? 3.156 -15.656 -4.609 1 98.69 91 THR B N 1
ATOM 1683 C CA . THR B 1 91 ? 4.488 -16.203 -4.363 1 98.69 91 THR B CA 1
ATOM 1684 C C . THR B 1 91 ? 4.918 -17.125 -5.496 1 98.69 91 THR B C 1
ATOM 1686 O O . THR B 1 91 ? 4.176 -18.031 -5.875 1 98.69 91 THR B O 1
ATOM 1689 N N . TYR B 1 92 ? 6.059 -16.812 -5.977 1 98.25 92 TYR B N 1
ATOM 1690 C CA . TYR B 1 92 ? 6.543 -17.641 -7.07 1 98.25 92 TYR B CA 1
ATOM 1691 C C . TYR B 1 92 ? 8.031 -17.922 -6.926 1 98.25 92 TYR B C 1
ATOM 1693 O O . TYR B 1 92 ? 8.742 -17.219 -6.211 1 98.25 92 TYR B O 1
ATOM 1701 N N . GLU B 1 93 ? 8.406 -19.047 -7.5 1 97.38 93 GLU B N 1
ATOM 1702 C CA . GLU B 1 93 ? 9.812 -19.375 -7.719 1 97.38 93 GLU B CA 1
ATOM 1703 C C . GLU B 1 93 ? 10.312 -18.828 -9.055 1 97.38 93 GLU B C 1
ATOM 1705 O O . GLU B 1 93 ? 9.664 -19.016 -10.086 1 97.38 93 GLU B O 1
ATOM 1710 N N . VAL B 1 94 ? 11.438 -18.172 -8.938 1 96.81 94 VAL B N 1
ATOM 1711 C CA . VAL B 1 94 ? 11.992 -17.594 -10.156 1 96.81 94 VAL B CA 1
ATOM 1712 C C . VAL B 1 94 ? 13.445 -18.047 -10.32 1 96.81 94 VAL B C 1
ATOM 1714 O O . VAL B 1 94 ? 14.117 -18.359 -9.336 1 96.81 94 VAL B O 1
ATOM 1717 N N . SER B 1 95 ? 13.836 -18.109 -11.555 1 95.12 95 SER B N 1
ATOM 1718 C CA . SER B 1 95 ? 15.25 -18.281 -11.891 1 95.12 95 SER B CA 1
ATOM 1719 C C . SER B 1 95 ? 15.883 -16.969 -12.328 1 95.12 95 SER B C 1
ATOM 1721 O O . SER B 1 95 ? 15.344 -16.266 -13.18 1 95.12 95 SER B O 1
ATOM 1723 N N . ILE B 1 96 ? 16.984 -16.609 -11.664 1 92.06 96 ILE B N 1
ATOM 1724 C CA . ILE B 1 96 ? 17.641 -15.359 -12 1 92.06 96 ILE B CA 1
ATOM 1725 C C . ILE B 1 96 ? 18.781 -15.617 -12.984 1 92.06 96 ILE B C 1
ATOM 1727 O O . ILE B 1 96 ? 19.172 -16.766 -13.188 1 92.06 96 ILE B O 1
ATOM 1731 N N . PRO B 1 97 ? 19.266 -14.594 -13.648 1 89.38 97 PRO B N 1
ATOM 1732 C CA . PRO B 1 97 ? 20.234 -14.758 -14.742 1 89.38 97 PRO B CA 1
ATOM 1733 C C . PRO B 1 97 ? 21.453 -15.57 -14.336 1 89.38 97 PRO B C 1
ATOM 1735 O O . PRO B 1 97 ? 22.062 -16.234 -15.172 1 89.38 97 PRO B O 1
ATOM 1738 N N . ASN B 1 98 ? 21.875 -15.633 -13.094 1 86.25 98 ASN B N 1
ATOM 1739 C CA . ASN B 1 98 ? 23.016 -16.453 -12.695 1 86.25 98 ASN B CA 1
ATOM 1740 C C . ASN B 1 98 ? 22.609 -17.906 -12.484 1 86.25 98 ASN B C 1
ATOM 1742 O O . ASN B 1 98 ? 23.438 -18.734 -12.078 1 86.25 98 ASN B O 1
ATOM 1746 N N . GLY B 1 99 ? 21.359 -18.172 -12.758 1 87.25 99 GLY B N 1
ATOM 1747 C CA . GLY B 1 99 ? 20.859 -19.547 -12.703 1 87.25 99 GLY B CA 1
ATOM 1748 C C . GLY B 1 99 ? 20.297 -19.906 -11.344 1 87.25 99 GLY B C 1
ATOM 1749 O O . GLY B 1 99 ? 19.672 -20.969 -11.195 1 87.25 99 GLY B O 1
ATOM 1750 N N . ALA B 1 100 ? 20.484 -19.125 -10.336 1 89.44 100 ALA B N 1
ATOM 1751 C CA . ALA B 1 100 ? 19.953 -19.438 -9.008 1 89.44 100 ALA B CA 1
ATOM 1752 C C . ALA B 1 100 ? 18.438 -19.266 -8.961 1 89.44 100 ALA B C 1
ATOM 1754 O O . ALA B 1 100 ? 17.875 -18.484 -9.734 1 89.44 100 ALA B O 1
ATOM 1755 N N . LYS B 1 101 ? 17.844 -20.109 -8.094 1 94.06 101 LYS B N 1
ATOM 1756 C CA . LYS B 1 101 ? 16.406 -19.984 -7.875 1 94.06 101 LYS B CA 1
ATOM 1757 C C . LYS B 1 101 ? 16.109 -19.203 -6.594 1 94.06 101 LYS B C 1
ATOM 1759 O O . LYS B 1 101 ? 16.828 -19.344 -5.598 1 94.06 101 LYS B O 1
ATOM 1764 N N . LYS B 1 102 ? 15.07 -18.391 -6.664 1 94.75 102 LYS B N 1
ATOM 1765 C CA . LYS B 1 102 ? 14.625 -17.609 -5.512 1 94.75 102 LYS B CA 1
ATOM 1766 C C . LYS B 1 102 ? 13.109 -17.672 -5.359 1 94.75 102 LYS B C 1
ATOM 1768 O O . LYS B 1 102 ? 12.383 -17.781 -6.352 1 94.75 102 LYS B O 1
ATOM 1773 N N . SER B 1 103 ? 12.695 -17.703 -4.137 1 97.38 103 SER B N 1
ATOM 1774 C CA . SER B 1 103 ? 11.281 -17.547 -3.836 1 97.38 103 SER B CA 1
ATOM 1775 C C . SER B 1 103 ? 10.938 -16.094 -3.525 1 97.38 103 SER B C 1
ATOM 1777 O O . SER B 1 103 ? 11.508 -15.5 -2.607 1 97.38 103 SER B O 1
ATOM 1779 N N . CYS B 1 104 ? 10.039 -15.562 -4.301 1 97.94 104 CYS B N 1
ATOM 1780 C CA . CYS B 1 104 ? 9.68 -14.156 -4.148 1 97.94 104 CYS B CA 1
ATOM 1781 C C . CYS B 1 104 ? 8.164 -13.992 -4.078 1 97.94 104 CYS B C 1
ATOM 1783 O O . CYS B 1 104 ? 7.422 -14.789 -4.66 1 97.94 104 CYS B O 1
ATOM 1785 N N . THR B 1 105 ? 7.73 -13.031 -3.363 1 98.44 105 THR B N 1
ATOM 1786 C CA . THR B 1 105 ? 6.328 -12.648 -3.262 1 98.44 105 THR B CA 1
ATOM 1787 C C . THR B 1 105 ? 6.102 -11.242 -3.812 1 98.44 105 THR B C 1
ATOM 1789 O O . THR B 1 105 ? 6.863 -10.328 -3.508 1 98.44 105 THR B O 1
ATOM 1792 N N . VAL B 1 106 ? 5.094 -11.094 -4.664 1 98.5 106 VAL B N 1
ATOM 1793 C CA . VAL B 1 106 ? 4.672 -9.789 -5.156 1 98.5 106 VAL B CA 1
ATOM 1794 C C . VAL B 1 106 ? 3.205 -9.547 -4.793 1 98.5 106 VAL B C 1
ATOM 1796 O O . VAL B 1 106 ? 2.414 -10.492 -4.73 1 98.5 106 VAL B O 1
ATOM 1799 N N . LYS B 1 107 ? 2.848 -8.32 -4.543 1 98.38 107 LYS B N 1
ATOM 1800 C CA . LYS B 1 107 ? 1.462 -7.875 -4.426 1 98.38 107 LYS B CA 1
ATOM 1801 C C . LYS B 1 107 ? 1.068 -6.992 -5.609 1 98.38 107 LYS B C 1
ATOM 1803 O O . LYS B 1 107 ? 1.744 -6.008 -5.906 1 98.38 107 LYS B O 1
ATOM 1808 N N . VAL B 1 108 ? 0.034 -7.426 -6.262 1 98.5 108 VAL B N 1
ATOM 1809 C CA . VAL B 1 108 ? -0.432 -6.73 -7.457 1 98.5 108 VAL B CA 1
ATOM 1810 C C . VAL B 1 108 ? -1.856 -6.227 -7.238 1 98.5 108 VAL B C 1
ATOM 1812 O O . VAL B 1 108 ? -2.76 -7.008 -6.934 1 98.5 108 VAL B O 1
ATOM 1815 N N . TRP B 1 109 ? -2.066 -4.949 -7.422 1 96.88 109 TRP B N 1
ATOM 1816 C CA . TRP B 1 109 ? -3.334 -4.273 -7.164 1 96.88 109 TRP B CA 1
ATOM 1817 C C . TRP B 1 109 ? -4.035 -3.914 -8.469 1 96.88 109 TRP B C 1
ATOM 1819 O O . TRP B 1 109 ? -3.426 -3.33 -9.367 1 96.88 109 TRP B O 1
ATOM 1829 N N . GLU B 1 110 ? -5.34 -4.285 -8.539 1 96.5 110 GLU B N 1
ATOM 1830 C CA . GLU B 1 110 ? -6.16 -3.986 -9.711 1 96.5 110 GLU B CA 1
ATOM 1831 C C . GLU B 1 110 ? -7.383 -3.156 -9.328 1 96.5 110 GLU B C 1
ATOM 1833 O O . GLU B 1 110 ? -8.07 -3.467 -8.359 1 96.5 110 GLU B O 1
ATOM 1838 N N . GLN B 1 111 ? -7.551 -2.158 -10.141 1 93.19 111 GLN B N 1
ATOM 1839 C CA . GLN B 1 111 ? -8.758 -1.342 -10.094 1 93.19 111 GLN B CA 1
ATOM 1840 C C . GLN B 1 111 ? -9.32 -1.123 -11.5 1 93.19 111 GLN B C 1
ATOM 1842 O O . GLN B 1 111 ? -9.164 -0.047 -12.078 1 93.19 111 GLN B O 1
ATOM 1847 N N . PRO B 1 112 ? -10.031 -2.08 -11.992 1 90.75 112 PRO B N 1
ATOM 1848 C CA . PRO B 1 112 ? -10.445 -2.033 -13.398 1 90.75 112 PRO B CA 1
ATOM 1849 C C . PRO B 1 112 ? -11.336 -0.835 -13.711 1 90.75 112 PRO B C 1
ATOM 1851 O O . PRO B 1 112 ? -11.406 -0.399 -14.867 1 90.75 112 PRO B O 1
ATOM 1854 N N . TRP B 1 113 ? -12.047 -0.287 -12.75 1 86.94 113 TRP B N 1
ATOM 1855 C CA . TRP B 1 113 ? -12.914 0.867 -12.961 1 86.94 113 TRP B CA 1
ATOM 1856 C C . TRP B 1 113 ? -12.102 2.158 -13.008 1 86.94 113 TRP B C 1
ATOM 1858 O O . TRP B 1 113 ? -12.609 3.201 -13.43 1 86.94 113 TRP B O 1
ATOM 1868 N N . ILE B 1 114 ? -10.875 2.076 -12.617 1 85 114 ILE B N 1
ATOM 1869 C CA . ILE B 1 114 ? -10 3.24 -12.648 1 85 114 ILE B CA 1
ATOM 1870 C C . ILE B 1 114 ? -8.992 3.098 -13.789 1 85 114 ILE B C 1
ATOM 1872 O O . ILE B 1 114 ? -8.812 4.02 -14.586 1 85 114 ILE B O 1
ATOM 1876 N N . SER B 1 115 ? -8.32 2.002 -13.875 1 89 115 SER B N 1
ATOM 1877 C CA . SER B 1 115 ? -7.273 1.721 -14.852 1 89 115 SER B CA 1
ATOM 1878 C C . SER B 1 115 ? -7.277 0.251 -15.258 1 89 115 SER B C 1
ATOM 1880 O O . SER B 1 115 ? -7.527 -0.628 -14.438 1 89 115 SER B O 1
ATOM 1882 N N . GLN B 1 116 ? -6.863 0.04 -16.438 1 92.62 116 GLN B N 1
ATOM 1883 C CA . GLN B 1 116 ? -6.77 -1.333 -16.922 1 92.62 116 GLN B CA 1
ATOM 1884 C C . GLN B 1 116 ? -5.406 -1.94 -16.594 1 92.62 116 GLN B C 1
ATOM 1886 O O . GLN B 1 116 ? -5.219 -3.152 -16.719 1 92.62 116 GLN B O 1
ATOM 1891 N N . VAL B 1 117 ? -4.52 -1.084 -16.203 1 95.12 117 VAL B N 1
ATOM 1892 C CA . VAL B 1 117 ? -3.176 -1.572 -15.914 1 95.12 117 VAL B CA 1
ATOM 1893 C C . VAL B 1 117 ? -3.033 -1.846 -14.414 1 95.12 117 VAL B C 1
ATOM 1895 O O . VAL B 1 117 ? -3.166 -0.934 -13.594 1 95.12 117 VAL B O 1
ATOM 1898 N N . PRO B 1 118 ? -2.732 -3.098 -14.031 1 97.25 118 PRO B N 1
ATOM 1899 C CA . PRO B 1 118 ? -2.477 -3.379 -12.617 1 97.25 118 PRO B CA 1
ATOM 1900 C C . PRO B 1 118 ? -1.221 -2.686 -12.094 1 97.25 118 PRO B C 1
ATOM 1902 O O . PRO B 1 118 ? -0.411 -2.189 -12.883 1 97.25 118 PRO B O 1
ATOM 1905 N N . LYS B 1 119 ? -1.127 -2.605 -10.828 1 96.19 119 LYS B N 1
ATOM 1906 C CA . LYS B 1 119 ? 0.028 -1.979 -10.188 1 96.19 119 LYS B CA 1
ATOM 1907 C C . LYS B 1 119 ? 0.706 -2.938 -9.211 1 96.19 119 LYS B C 1
ATOM 1909 O O . LYS B 1 119 ? 0.055 -3.49 -8.32 1 96.19 119 LYS B O 1
ATOM 1914 N N . VAL B 1 120 ? 2.021 -3.137 -9.398 1 97.81 120 VAL B N 1
ATOM 1915 C CA . VAL B 1 120 ? 2.795 -3.873 -8.398 1 97.81 120 VAL B CA 1
ATOM 1916 C C . VAL B 1 120 ? 3.094 -2.969 -7.207 1 97.81 120 VAL B C 1
ATOM 1918 O O . VAL B 1 120 ? 3.748 -1.934 -7.355 1 97.81 120 VAL B O 1
ATOM 1921 N N . THR B 1 121 ? 2.635 -3.365 -6.035 1 95.31 121 THR B N 1
ATOM 1922 C CA . THR B 1 121 ? 2.736 -2.484 -4.879 1 95.31 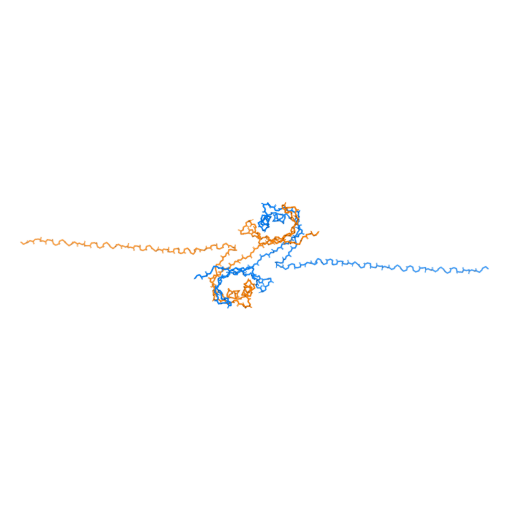121 THR B CA 1
ATOM 1923 C C . THR B 1 121 ? 3.848 -2.949 -3.943 1 95.31 121 THR B C 1
ATOM 1925 O O . THR B 1 121 ? 4.355 -2.168 -3.137 1 95.31 121 THR B O 1
ATOM 1928 N N . GLU B 1 122 ? 4.223 -4.176 -3.979 1 96.31 122 GLU B N 1
ATOM 1929 C CA . GLU B 1 122 ? 5.262 -4.715 -3.107 1 96.31 122 GLU B CA 1
ATOM 1930 C C . GLU B 1 122 ? 5.996 -5.875 -3.777 1 96.31 122 GLU B C 1
ATOM 1932 O O . GLU B 1 122 ? 5.387 -6.672 -4.492 1 96.31 122 GLU B O 1
ATOM 1937 N N . VAL B 1 123 ? 7.27 -5.961 -3.592 1 97.19 123 VAL B N 1
ATOM 1938 C CA . VAL B 1 123 ? 8.117 -7.078 -4.004 1 97.19 123 VAL B CA 1
ATOM 1939 C C . VAL B 1 123 ? 9.016 -7.496 -2.848 1 97.19 123 VAL B C 1
ATOM 1941 O O . VAL B 1 123 ? 9.711 -6.66 -2.26 1 97.19 123 VAL B O 1
ATOM 1944 N N . THR B 1 124 ? 8.992 -8.742 -2.492 1 96.69 124 THR B N 1
ATOM 1945 C CA . THR B 1 124 ? 9.867 -9.273 -1.45 1 96.69 124 THR B CA 1
ATOM 1946 C C . THR B 1 124 ? 10.414 -10.641 -1.846 1 96.69 124 THR B C 1
ATOM 1948 O O . THR B 1 124 ? 9.688 -11.469 -2.395 1 96.69 124 THR B O 1
ATOM 1951 N N . CYS B 1 125 ? 11.719 -10.82 -1.596 1 95.94 125 CYS B N 1
ATOM 1952 C CA . CYS B 1 125 ? 12.328 -12.109 -1.886 1 95.94 125 CYS B CA 1
ATOM 1953 C C . CYS B 1 125 ? 13.039 -12.664 -0.656 1 95.94 125 CYS B C 1
ATOM 1955 O O . CYS B 1 125 ? 13.594 -11.906 0.143 1 95.94 125 CYS B O 1
ATOM 1957 N N . ASP B 1 126 ? 12.906 -13.984 -0.528 1 88.25 126 ASP B N 1
ATOM 1958 C CA . ASP B 1 126 ? 13.594 -14.68 0.551 1 88.25 126 ASP B CA 1
ATOM 1959 C C . ASP B 1 126 ? 15.086 -14.805 0.256 1 88.25 126 ASP B C 1
ATOM 1961 O O . ASP B 1 126 ? 15.484 -15.07 -0.882 1 88.25 126 ASP B O 1
ATOM 1965 N N . ASP B 1 127 ? 15.977 -14.273 1.07 1 75.31 127 ASP B N 1
ATOM 1966 C CA . ASP B 1 127 ? 17.422 -14.383 0.888 1 75.31 127 ASP B CA 1
ATOM 1967 C C . ASP B 1 127 ? 17.922 -15.75 1.354 1 75.31 127 ASP B C 1
ATOM 1969 O O . ASP B 1 127 ? 19.125 -16.016 1.315 1 75.31 127 ASP B O 1
ATOM 1973 N N . THR B 1 128 ? 17.062 -16.547 1.97 1 61.03 128 THR B N 1
ATOM 1974 C CA . THR B 1 128 ? 17.656 -17.766 2.518 1 61.03 128 THR B CA 1
ATOM 1975 C C . THR B 1 128 ? 18.109 -18.688 1.396 1 61.03 128 THR B C 1
ATOM 1977 O O . THR B 1 128 ? 17.312 -19.078 0.543 1 61.03 128 THR B O 1
ATOM 1980 N N . PRO B 1 129 ? 19.391 -18.875 1.172 1 52.5 129 PRO B N 1
ATOM 1981 C CA . PRO B 1 129 ? 19.953 -19.828 0.213 1 52.5 129 PRO B CA 1
ATOM 1982 C C . PRO B 1 129 ? 19.281 -21.203 0.288 1 52.5 129 PRO B C 1
ATOM 1984 O O . PRO B 1 129 ? 18.828 -21.609 1.356 1 52.5 129 PRO B O 1
ATOM 1987 N N . SER B 1 130 ? 18.359 -21.531 -0.606 1 45.34 130 SER B N 1
ATOM 1988 C CA . SER B 1 130 ? 18.062 -22.953 -0.537 1 45.34 130 SER B CA 1
ATOM 1989 C C . SER B 1 130 ? 19.344 -23.766 -0.414 1 45.34 130 SER B C 1
ATOM 1991 O O . SER B 1 130 ? 20.266 -23.625 -1.221 1 45.34 130 SER B O 1
ATOM 1993 N N . SER B 1 131 ? 19.688 -24.234 0.764 1 37.72 131 SER B N 1
ATOM 1994 C CA . SER B 1 131 ? 20.75 -25.219 0.884 1 37.72 131 SER B CA 1
ATOM 1995 C C . SER B 1 131 ? 20.516 -26.391 -0.079 1 37.72 131 SER B C 1
ATOM 1997 O O . SER B 1 131 ? 19.391 -26.781 -0.333 1 37.72 131 SER B O 1
#